Protein AF-A0A842VTZ9-F1 (afdb_monomer_lite)

Radius of gyration: 47.79 Å; chains: 1; bounding box: 123×61×143 Å

Secondary structure (DSSP, 8-state):
-HHHHHHHHHHHHHHHHHHHHHHHHHHTTS-HHHHHHHHHHHHHHHHHHHHHHHHHHHHHHHHHHHHHHHHHHHHHTT-HHHHHHHHHHHHHHHHHTT-HHHHHHHHHHHHHHHHHHHHHHHHHHHHHHHHHHHHHHHHHHHHT-HHHHHHHHHHHHHHHHHTT-GGGHHHHHHHHHHHHHHHHHHHHHHHHHHHHHHHHHHHHHHHHS--SSSHHHHHHHHHHHHIIIIIHHHHHHHHHHHHHHHHHHHHHHHHHHHHHHHHHHHHHHTTTS-HHHHHHHHHHHHHHHHHHHS--HHHHHHHHHHHHHHHHHHHHHHHHHHHHHHHHHHHHHHHHHHHHHT------S------GGGTTTSS--

Sequence (365 aa):
MKNEIEKNLKNRDVKSAEENNEKLRELSKESPKETTIKNTDFYCNEVDVRIEKIKEIMDLETELDENLEKAEEFIENKDFDDTIDLLNKSLEKAEEKKMEDYVERIKQEVERAERLKDKKENMEKIQKSIEESLNSAEEELESGDYNRTIEILEECQEQADIYEITDYNEKISDLLEQAQQMKKDNELIEKIEGEIEHEIESMNSDLDENNYTKPEKQLKSTKKKIKKHKITGYSKEIKKIEKRIKEQKELEQELNEIKNKIEHNLEEADNLIDEKEYEAALKLLDKTEDLANDNDLDEYESEINKRRKKINELQEERKKIEDKKKRQKAKKKKTKTYKRRKRPLKKSPYFSYAPLRRLMKREQA

Structure (mmCIF, N/CA/C/O backbone):
data_AF-A0A842VTZ9-F1
#
_entry.id   AF-A0A842VTZ9-F1
#
loop_
_atom_site.group_PDB
_atom_site.id
_atom_site.type_symbol
_atom_site.label_atom_id
_atom_site.label_alt_id
_atom_site.label_comp_id
_atom_site.label_asym_id
_atom_site.label_entity_id
_atom_site.label_seq_id
_atom_site.pdbx_PDB_ins_code
_atom_site.Cartn_x
_atom_site.Cartn_y
_atom_site.Cartn_z
_atom_site.occupancy
_atom_site.B_iso_or_equiv
_atom_site.auth_seq_id
_atom_site.auth_comp_id
_atom_site.auth_asym_id
_atom_site.auth_atom_id
_atom_site.pdbx_PDB_model_num
ATOM 1 N N . MET A 1 1 ? 49.607 2.220 -22.405 1.00 47.56 1 MET A N 1
ATOM 2 C CA . MET A 1 1 ? 48.273 2.081 -23.032 1.00 47.56 1 MET A CA 1
ATOM 3 C C . MET A 1 1 ? 47.894 3.254 -23.945 1.00 47.56 1 MET A C 1
ATOM 5 O O . MET A 1 1 ? 47.969 3.041 -25.145 1.00 47.56 1 MET A O 1
ATOM 9 N N . LYS A 1 2 ? 47.592 4.489 -23.488 1.00 40.00 2 LYS A N 1
ATOM 10 C CA . LYS A 1 2 ? 47.253 5.614 -24.413 1.00 40.00 2 LYS A CA 1
ATOM 11 C C . LYS A 1 2 ? 48.332 5.911 -25.483 1.00 40.00 2 LYS A C 1
ATOM 13 O O . LYS A 1 2 ? 48.008 6.019 -26.659 1.00 40.00 2 LYS A O 1
ATOM 18 N N . ASN A 1 3 ? 49.616 5.898 -25.110 1.00 46.22 3 ASN A N 1
ATOM 19 C CA . ASN A 1 3 ? 50.727 6.165 -26.045 1.00 46.22 3 ASN A CA 1
ATOM 20 C C . ASN A 1 3 ? 51.014 5.027 -27.052 1.00 46.22 3 ASN A C 1
ATOM 22 O O . ASN A 1 3 ? 51.661 5.257 -28.072 1.00 46.22 3 ASN A O 1
ATOM 26 N N . GLU A 1 4 ? 50.563 3.797 -26.782 1.00 43.38 4 GLU A N 1
ATOM 27 C CA . GLU A 1 4 ? 50.698 2.666 -27.719 1.00 43.38 4 GLU A CA 1
ATOM 28 C C . GLU A 1 4 ? 49.567 2.656 -28.745 1.00 43.38 4 GLU A C 1
ATOM 30 O O . GLU A 1 4 ? 49.796 2.338 -29.909 1.00 43.38 4 GLU A O 1
ATOM 35 N N . ILE A 1 5 ? 48.369 3.080 -28.338 1.00 45.78 5 ILE A N 1
ATOM 36 C CA . ILE A 1 5 ? 47.208 3.212 -29.221 1.00 45.78 5 ILE A CA 1
ATOM 37 C C . ILE A 1 5 ? 47.432 4.355 -30.225 1.00 45.78 5 ILE A C 1
ATOM 39 O O . ILE A 1 5 ? 47.239 4.148 -31.421 1.00 45.78 5 ILE A O 1
ATOM 43 N N . GLU A 1 6 ? 47.954 5.510 -29.791 1.00 44.59 6 GLU A N 1
ATOM 44 C CA . GLU A 1 6 ? 48.325 6.611 -30.702 1.00 44.59 6 GLU A CA 1
ATOM 45 C C . GLU A 1 6 ? 49.437 6.233 -31.692 1.00 44.59 6 GLU A C 1
ATOM 47 O O . GLU A 1 6 ? 49.389 6.619 -32.862 1.00 44.59 6 GLU A O 1
ATOM 52 N N . LYS A 1 7 ? 50.435 5.451 -31.255 1.00 50.16 7 LYS A N 1
ATOM 53 C CA . LYS A 1 7 ? 51.476 4.928 -32.155 1.00 50.16 7 LYS A CA 1
ATOM 54 C C . LYS A 1 7 ? 50.907 3.937 -33.168 1.00 50.16 7 LYS A C 1
ATOM 56 O O . LYS A 1 7 ? 51.299 3.976 -34.330 1.00 50.16 7 LYS A O 1
ATOM 61 N N . ASN A 1 8 ? 49.981 3.073 -32.755 1.00 48.91 8 ASN A N 1
ATOM 62 C CA . ASN A 1 8 ? 49.363 2.087 -33.641 1.00 48.91 8 ASN A CA 1
ATOM 63 C C . ASN A 1 8 ? 48.389 2.718 -34.646 1.00 48.91 8 ASN A C 1
ATOM 65 O O . ASN A 1 8 ? 48.323 2.244 -35.778 1.00 48.91 8 ASN A O 1
ATOM 69 N N . LEU A 1 9 ? 47.698 3.802 -34.277 1.00 44.75 9 LEU A N 1
ATOM 70 C CA . LEU A 1 9 ? 46.863 4.591 -35.192 1.00 44.75 9 LEU A CA 1
ATOM 71 C C . LEU A 1 9 ? 47.719 5.318 -36.238 1.00 44.75 9 LEU A C 1
ATOM 73 O O . LEU A 1 9 ? 47.518 5.109 -37.432 1.00 44.75 9 LEU A O 1
ATOM 77 N N . LYS A 1 10 ? 48.772 6.034 -35.812 1.00 48.69 10 LYS A N 1
ATOM 78 C CA . LYS A 1 10 ? 49.714 6.686 -36.744 1.00 48.69 10 LYS A CA 1
ATOM 79 C C . LYS A 1 10 ? 50.400 5.689 -37.684 1.00 48.69 10 LYS A C 1
ATOM 81 O O . LYS A 1 10 ? 50.563 5.977 -38.863 1.00 48.69 10 LYS A O 1
ATOM 86 N N . ASN A 1 11 ? 50.761 4.499 -37.200 1.00 47.88 11 ASN A N 1
ATOM 87 C CA . ASN A 1 11 ? 51.393 3.470 -38.032 1.00 47.88 11 ASN A CA 1
ATOM 88 C C . ASN A 1 11 ? 50.418 2.773 -39.003 1.00 47.88 11 ASN A C 1
ATOM 90 O O . ASN A 1 11 ? 50.866 2.261 -40.029 1.00 47.88 11 ASN A O 1
ATOM 94 N N . ARG A 1 12 ? 49.108 2.733 -38.712 1.00 49.69 12 ARG A N 1
ATOM 95 C CA . ARG A 1 12 ? 48.083 2.200 -39.632 1.00 49.69 12 ARG A CA 1
ATOM 96 C C . ARG A 1 12 ? 47.767 3.178 -40.760 1.00 49.69 12 ARG A C 1
ATOM 98 O O . ARG A 1 12 ? 47.684 2.748 -41.908 1.00 49.69 12 ARG A O 1
ATOM 105 N N . ASP A 1 13 ? 47.669 4.467 -40.447 1.00 52.09 13 ASP A N 1
ATOM 106 C CA . ASP A 1 13 ? 47.420 5.509 -41.448 1.00 52.09 13 ASP A CA 1
ATOM 107 C C . ASP A 1 13 ? 48.601 5.658 -42.414 1.00 52.09 13 ASP A C 1
ATOM 109 O O . ASP A 1 13 ? 48.404 5.806 -43.619 1.00 52.09 13 ASP A O 1
ATOM 113 N N . VAL A 1 14 ? 49.835 5.517 -41.914 1.00 52.72 14 VAL A N 1
ATOM 114 C CA . VAL A 1 14 ? 51.043 5.523 -42.755 1.00 52.72 14 VAL A CA 1
ATOM 115 C C . VAL A 1 14 ? 51.112 4.281 -43.650 1.00 52.72 14 VAL A C 1
ATOM 117 O O . VAL A 1 14 ? 51.360 4.431 -44.840 1.00 52.72 14 VAL A O 1
ATOM 120 N N . LYS A 1 15 ? 50.805 3.076 -43.144 1.00 52.31 15 LYS A N 1
ATOM 121 C CA . LYS A 1 15 ? 50.782 1.853 -43.974 1.00 52.31 15 LYS A CA 1
ATOM 122 C C . LYS A 1 15 ? 49.702 1.881 -45.061 1.00 52.31 15 LYS A C 1
ATOM 124 O O . LYS A 1 15 ? 49.975 1.501 -46.191 1.00 52.31 15 LYS A O 1
ATOM 129 N N . SER A 1 16 ? 48.504 2.376 -44.744 1.00 58.28 16 SER A N 1
ATOM 130 C CA . SER A 1 16 ? 47.417 2.561 -45.720 1.00 58.28 16 SER A CA 1
ATOM 131 C C . SER A 1 16 ? 47.789 3.588 -46.800 1.00 58.28 16 SER A C 1
ATOM 133 O O . SER A 1 16 ? 47.555 3.377 -47.992 1.00 58.28 16 SER A O 1
ATOM 135 N N . ALA A 1 17 ? 48.444 4.686 -46.406 1.00 52.69 17 ALA A N 1
ATOM 136 C CA . ALA A 1 17 ? 48.942 5.693 -47.337 1.00 52.69 17 ALA A CA 1
ATOM 137 C C . ALA A 1 17 ? 50.117 5.187 -48.194 1.00 52.69 17 ALA A C 1
ATOM 139 O O . ALA A 1 17 ? 50.227 5.566 -49.360 1.00 52.69 17 ALA A O 1
ATOM 140 N N . GLU A 1 18 ? 50.989 4.338 -47.650 1.00 56.81 18 GLU A N 1
ATOM 141 C CA . GLU A 1 18 ? 52.092 3.705 -48.381 1.00 56.81 18 GLU A CA 1
ATOM 142 C C . GLU A 1 18 ? 51.577 2.679 -49.401 1.00 56.81 18 GLU A C 1
ATOM 144 O O . GLU A 1 18 ? 51.966 2.760 -50.565 1.00 56.81 18 GLU A O 1
ATOM 149 N N . GLU A 1 19 ? 50.627 1.814 -49.031 1.00 61.97 19 GLU A N 1
ATOM 150 C CA . GLU A 1 19 ? 49.993 0.849 -49.947 1.00 61.97 19 GLU A CA 1
ATOM 151 C C . GLU A 1 19 ? 49.200 1.539 -51.073 1.00 61.97 19 GLU A C 1
ATOM 153 O O . GLU A 1 19 ? 49.253 1.118 -52.233 1.00 61.97 19 GLU A O 1
ATOM 158 N N . ASN A 1 20 ? 48.499 2.638 -50.771 1.00 61.59 20 ASN A N 1
ATOM 159 C CA . ASN A 1 20 ? 47.806 3.434 -51.789 1.00 61.59 20 ASN A CA 1
ATOM 160 C C . ASN A 1 20 ? 48.787 4.157 -52.724 1.00 61.59 20 ASN A C 1
ATOM 162 O O . ASN A 1 20 ? 48.564 4.213 -53.935 1.00 61.59 20 ASN A O 1
ATOM 166 N N . ASN A 1 21 ? 49.904 4.666 -52.199 1.00 61.22 21 ASN A N 1
ATOM 167 C CA . ASN A 1 21 ? 50.956 5.263 -53.023 1.00 61.22 21 ASN A CA 1
ATOM 168 C C . ASN A 1 21 ? 51.679 4.231 -53.895 1.00 61.22 21 ASN A C 1
ATOM 170 O O . ASN A 1 21 ? 52.099 4.558 -55.006 1.00 61.22 21 ASN A O 1
ATOM 174 N N . GLU A 1 22 ? 51.822 2.995 -53.426 1.00 65.56 22 GLU A N 1
ATOM 175 C CA . GLU A 1 22 ? 52.418 1.905 -54.197 1.00 65.56 22 GLU A CA 1
ATOM 176 C C . GLU A 1 22 ? 51.512 1.488 -55.365 1.00 65.56 22 GLU A C 1
ATOM 178 O O . GLU A 1 22 ? 51.976 1.445 -56.505 1.00 65.56 22 GLU A O 1
ATOM 183 N N . LYS A 1 23 ? 50.197 1.363 -55.139 1.00 64.25 23 LYS A N 1
ATOM 184 C CA . LYS A 1 23 ? 49.203 1.146 -56.211 1.00 64.25 23 LYS A CA 1
ATOM 185 C C . LYS A 1 23 ? 49.168 2.291 -57.232 1.00 64.25 23 LYS A C 1
ATOM 187 O O . LYS A 1 23 ? 49.105 2.044 -58.435 1.00 64.25 23 LYS A O 1
ATOM 192 N N . LEU A 1 24 ? 49.291 3.545 -56.787 1.00 58.72 24 LEU A N 1
ATOM 193 C CA . LEU A 1 24 ? 49.392 4.713 -57.679 1.00 58.72 24 LEU A CA 1
ATOM 194 C C . LEU A 1 24 ? 50.687 4.714 -58.516 1.00 58.72 24 LEU A C 1
ATOM 196 O O . LEU A 1 24 ? 50.687 5.169 -59.663 1.00 58.72 24 LEU A O 1
ATOM 200 N N . ARG A 1 25 ? 51.795 4.187 -57.976 1.00 62.94 25 ARG A N 1
ATOM 201 C CA . ARG A 1 25 ? 53.064 4.012 -58.709 1.00 62.94 25 ARG A CA 1
ATOM 202 C C . ARG A 1 25 ? 53.030 2.861 -59.710 1.00 62.94 25 ARG A C 1
ATOM 204 O O . ARG A 1 25 ? 53.768 2.901 -60.691 1.00 62.94 25 ARG A O 1
ATOM 211 N N . GLU A 1 26 ? 52.223 1.835 -59.473 1.00 63.12 26 GLU A N 1
ATOM 212 C CA . GLU A 1 26 ? 52.007 0.764 -60.449 1.00 63.12 26 GLU A CA 1
ATOM 213 C C . GLU A 1 26 ? 51.135 1.236 -61.611 1.00 63.12 26 GLU A C 1
ATOM 215 O O . GLU A 1 26 ? 51.463 0.964 -62.766 1.00 63.12 26 GLU A O 1
ATOM 220 N N . LEU A 1 27 ? 50.105 2.034 -61.320 1.00 54.56 27 LEU A N 1
ATOM 221 C CA . LEU A 1 27 ? 49.254 2.652 -62.333 1.00 54.56 27 LEU A CA 1
ATOM 222 C C . LEU A 1 27 ? 50.049 3.609 -63.235 1.00 54.56 27 LEU A C 1
ATOM 224 O O . LEU A 1 27 ? 49.869 3.583 -64.443 1.00 54.56 27 LEU A O 1
ATOM 228 N N . SER A 1 28 ? 51.012 4.379 -62.719 1.00 53.88 28 SER A N 1
ATOM 229 C CA . SER A 1 28 ? 51.791 5.341 -63.528 1.00 53.88 28 SER A CA 1
ATOM 230 C C . SER A 1 28 ? 52.715 4.736 -64.605 1.00 53.88 28 SER A C 1
ATOM 232 O O . SER A 1 28 ? 53.318 5.488 -65.375 1.00 53.88 28 SER A O 1
ATOM 234 N N . LYS A 1 29 ? 52.826 3.402 -64.694 1.00 60.69 29 LYS A N 1
ATOM 235 C CA . LYS A 1 29 ? 53.588 2.686 -65.738 1.00 60.69 29 LYS A CA 1
ATOM 236 C C . LYS A 1 29 ? 52.780 2.407 -67.014 1.00 60.69 29 LYS A C 1
ATOM 238 O O . LYS A 1 29 ? 53.354 1.933 -6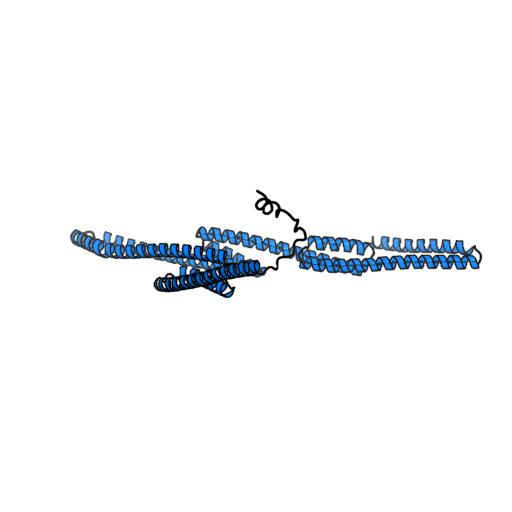7.994 1.00 60.69 29 LYS A O 1
ATOM 243 N N . GLU A 1 30 ? 51.479 2.683 -67.015 1.00 55.69 30 GLU A N 1
ATOM 244 C CA . GLU A 1 30 ? 50.573 2.440 -68.144 1.00 55.69 30 GLU A CA 1
ATOM 245 C C . GLU A 1 30 ? 50.277 3.719 -68.947 1.00 55.69 30 GLU A C 1
ATOM 247 O O . GLU A 1 30 ? 50.652 4.830 -68.563 1.00 55.69 30 GLU A O 1
ATOM 252 N N . SER A 1 31 ? 49.630 3.582 -70.110 1.00 53.94 31 SER A N 1
ATOM 253 C CA . SER A 1 31 ? 49.401 4.715 -71.011 1.00 53.94 31 SER A CA 1
ATOM 254 C C . SER A 1 31 ? 48.548 5.822 -70.350 1.00 53.94 31 SER A C 1
ATOM 256 O O . SER A 1 31 ? 47.669 5.531 -69.533 1.00 53.94 31 SER A O 1
ATOM 258 N N . PRO A 1 32 ? 48.732 7.113 -70.703 1.00 57.16 32 PRO A N 1
ATOM 259 C CA . PRO A 1 32 ? 48.051 8.232 -70.036 1.00 57.16 32 PRO A CA 1
ATOM 260 C C . PRO A 1 32 ? 46.517 8.165 -70.039 1.00 57.16 32 PRO A C 1
ATOM 262 O O . PRO A 1 32 ? 45.888 8.792 -69.194 1.00 57.16 32 PRO A O 1
ATOM 265 N N . LYS A 1 33 ? 45.915 7.431 -70.989 1.00 57.06 33 LYS A N 1
ATOM 266 C CA . LYS A 1 33 ? 44.460 7.223 -71.089 1.00 57.06 33 LYS A CA 1
ATOM 267 C C . LYS A 1 33 ? 43.966 6.060 -70.222 1.00 57.06 33 LYS A C 1
ATOM 269 O O . LYS A 1 33 ? 42.899 6.166 -69.632 1.00 57.06 33 LYS A O 1
ATOM 274 N N . GLU A 1 34 ? 44.727 4.971 -70.124 1.00 54.31 34 GLU A N 1
ATOM 275 C CA . GLU A 1 34 ? 44.379 3.824 -69.267 1.00 54.31 34 GLU A CA 1
ATOM 276 C C . GLU A 1 34 ? 44.526 4.174 -67.782 1.00 54.31 34 GLU A C 1
ATOM 278 O O . GLU A 1 34 ? 43.699 3.781 -66.962 1.00 54.31 34 GLU A O 1
ATOM 283 N N . THR A 1 35 ? 45.514 5.004 -67.448 1.00 53.84 35 THR A N 1
ATOM 284 C CA . THR A 1 35 ? 45.732 5.515 -66.087 1.00 53.84 35 THR A CA 1
ATOM 285 C C . THR A 1 35 ? 44.652 6.477 -65.613 1.00 53.84 35 THR A C 1
ATOM 287 O O . THR A 1 35 ? 44.291 6.446 -64.440 1.00 53.84 35 THR A O 1
ATOM 290 N N . THR A 1 36 ? 44.083 7.304 -66.500 1.00 55.72 36 THR A N 1
ATOM 291 C CA . THR A 1 36 ? 42.957 8.175 -66.124 1.00 55.72 36 THR A CA 1
ATOM 292 C C . THR A 1 36 ? 41.705 7.361 -65.831 1.00 55.72 36 THR A C 1
ATOM 294 O O . THR A 1 36 ? 41.060 7.626 -64.823 1.00 55.72 36 THR A O 1
ATOM 297 N N . ILE A 1 37 ? 41.406 6.351 -66.658 1.00 58.97 37 ILE A N 1
ATOM 298 C CA . ILE A 1 37 ? 40.234 5.480 -66.483 1.00 58.97 37 ILE A CA 1
ATOM 299 C C . ILE A 1 37 ? 40.354 4.675 -65.180 1.00 58.97 37 ILE A C 1
ATOM 301 O O . ILE A 1 37 ? 39.476 4.771 -64.325 1.00 58.97 37 ILE A O 1
ATOM 305 N N . LYS A 1 38 ? 41.479 3.982 -64.952 1.00 59.03 38 LYS A N 1
ATOM 306 C CA . LYS A 1 38 ? 41.696 3.203 -63.717 1.00 59.03 38 LYS A CA 1
ATOM 307 C C . LYS A 1 38 ? 41.696 4.062 -62.448 1.00 59.03 38 LYS A C 1
ATOM 309 O O . LYS A 1 38 ? 41.209 3.607 -61.419 1.00 59.03 38 LYS A O 1
ATOM 314 N N . ASN A 1 39 ? 42.193 5.301 -62.512 1.00 58.00 39 ASN A N 1
ATOM 315 C CA . ASN A 1 39 ? 42.089 6.236 -61.390 1.00 58.00 39 ASN A CA 1
ATOM 316 C C . ASN A 1 39 ? 40.633 6.643 -61.134 1.00 58.00 39 ASN A C 1
ATOM 318 O O . ASN A 1 39 ? 40.211 6.654 -59.983 1.00 58.00 39 ASN A O 1
ATOM 322 N N . THR A 1 40 ? 39.851 6.948 -62.175 1.00 61.00 40 THR A N 1
ATOM 323 C CA . THR A 1 40 ? 38.423 7.258 -62.003 1.00 61.00 40 THR A CA 1
ATOM 324 C C . THR A 1 40 ? 37.632 6.071 -61.451 1.00 61.00 40 THR A C 1
ATOM 326 O O . THR A 1 40 ? 36.891 6.265 -60.495 1.00 61.00 40 THR A O 1
ATOM 329 N N . ASP A 1 41 ? 37.865 4.847 -61.934 1.00 65.31 41 ASP A N 1
ATOM 330 C CA . ASP A 1 41 ? 37.237 3.632 -61.393 1.00 65.31 41 ASP A CA 1
ATOM 331 C C . ASP A 1 41 ? 37.654 3.365 -59.935 1.00 65.31 41 ASP A C 1
ATOM 333 O O . ASP A 1 41 ? 36.827 2.978 -59.110 1.00 65.31 41 ASP A O 1
ATOM 337 N N . PHE A 1 42 ? 38.921 3.609 -59.578 1.00 69.12 42 PHE A N 1
ATOM 338 C CA . PHE A 1 42 ? 39.403 3.497 -58.197 1.00 69.12 42 PHE A CA 1
ATOM 339 C C . PHE A 1 42 ? 38.696 4.488 -57.262 1.00 69.12 42 PHE A C 1
ATOM 341 O O . PHE A 1 42 ? 38.190 4.082 -56.216 1.00 69.12 42 PHE A O 1
ATOM 348 N N . TYR A 1 43 ? 38.597 5.764 -57.652 1.00 66.50 43 TYR A N 1
ATOM 349 C CA . TYR A 1 43 ? 37.908 6.778 -56.851 1.00 66.50 43 TYR A CA 1
ATOM 350 C C . TYR A 1 43 ? 36.392 6.553 -56.792 1.00 66.50 43 TYR A C 1
ATOM 352 O O . TYR A 1 43 ? 35.805 6.765 -55.735 1.00 66.50 43 TYR A O 1
ATOM 360 N N . CYS A 1 44 ? 35.752 6.096 -57.874 1.00 68.31 44 CYS A N 1
ATOM 361 C CA . CYS A 1 44 ? 34.332 5.736 -57.865 1.00 68.31 44 CYS A CA 1
ATOM 362 C C . CYS A 1 44 ? 34.054 4.589 -56.883 1.00 68.31 44 CYS A C 1
ATOM 364 O O . CYS A 1 44 ? 33.188 4.733 -56.027 1.00 68.31 44 CYS A O 1
ATOM 366 N N . ASN A 1 45 ? 34.860 3.522 -56.913 1.00 73.25 45 ASN A N 1
ATOM 367 C CA . ASN A 1 45 ? 34.736 2.415 -55.960 1.00 73.25 45 ASN A CA 1
ATOM 368 C C . ASN A 1 45 ? 34.987 2.862 -54.508 1.00 73.25 45 ASN A C 1
ATOM 370 O O . ASN A 1 45 ? 34.316 2.401 -53.588 1.00 73.25 45 ASN A O 1
ATOM 374 N N . GLU A 1 46 ? 35.939 3.769 -54.274 1.00 74.25 46 GLU A N 1
ATOM 375 C CA . GLU A 1 46 ? 36.198 4.303 -52.933 1.00 74.25 46 GLU A CA 1
ATOM 376 C C . GLU A 1 46 ? 35.039 5.179 -52.425 1.00 74.25 46 GLU A C 1
ATOM 378 O O . GLU A 1 46 ? 34.699 5.136 -51.240 1.00 74.25 46 GLU A O 1
ATOM 383 N N . VAL A 1 47 ? 34.406 5.951 -53.313 1.00 73.31 47 VAL A N 1
ATOM 384 C CA . VAL A 1 47 ? 33.204 6.736 -53.002 1.00 73.31 47 VAL A CA 1
ATOM 385 C C . VAL A 1 47 ? 32.019 5.820 -52.702 1.00 73.31 47 VAL A C 1
ATOM 387 O O . VAL A 1 47 ? 31.349 6.048 -51.698 1.00 73.31 47 VAL A O 1
ATOM 390 N N . ASP A 1 48 ? 31.804 4.759 -53.480 1.00 75.62 48 ASP A N 1
ATOM 391 C CA . ASP A 1 48 ? 30.717 3.798 -53.249 1.00 75.62 48 ASP A CA 1
ATOM 392 C C . ASP A 1 48 ? 30.865 3.088 -51.893 1.00 75.62 48 ASP A C 1
ATOM 394 O O . ASP A 1 48 ? 29.918 3.052 -51.107 1.00 75.62 48 ASP A O 1
ATOM 398 N N . VAL A 1 49 ? 32.080 2.649 -51.539 1.00 76.62 49 VAL A N 1
ATOM 399 C CA . VAL A 1 49 ? 32.376 2.063 -50.216 1.00 76.62 49 VAL A CA 1
ATOM 400 C C . VAL A 1 49 ? 32.140 3.066 -49.080 1.00 76.62 49 VAL A C 1
ATOM 402 O O . VAL A 1 49 ? 31.706 2.692 -47.988 1.00 76.62 49 VAL A O 1
ATOM 405 N N . ARG A 1 50 ? 32.426 4.357 -49.293 1.00 75.69 50 ARG A N 1
ATOM 406 C CA . ARG A 1 50 ? 32.127 5.406 -48.302 1.00 75.69 50 ARG A CA 1
ATOM 407 C C . ARG A 1 50 ? 30.623 5.659 -48.185 1.00 75.69 50 ARG A C 1
ATOM 409 O O . ARG A 1 50 ? 30.149 5.844 -47.069 1.00 75.69 50 ARG A O 1
ATOM 416 N N . ILE A 1 51 ? 29.881 5.638 -49.292 1.00 76.94 51 ILE A N 1
ATOM 417 C CA . ILE A 1 51 ? 28.417 5.783 -49.301 1.00 76.94 51 ILE A CA 1
ATOM 418 C C . ILE A 1 51 ? 27.755 4.619 -48.558 1.00 76.94 51 ILE A C 1
ATOM 420 O O . ILE A 1 51 ? 26.850 4.858 -47.762 1.00 76.94 51 ILE A O 1
ATOM 424 N N . GLU A 1 52 ? 28.206 3.381 -48.766 1.00 81.00 52 GLU A N 1
ATOM 425 C CA . GLU A 1 52 ? 27.697 2.216 -48.027 1.00 81.00 52 GLU A CA 1
ATOM 426 C C . GLU A 1 52 ? 27.951 2.340 -46.522 1.00 81.00 52 GLU A C 1
ATOM 428 O O . GLU A 1 52 ? 27.026 2.162 -45.734 1.00 81.00 52 GLU A O 1
ATOM 433 N N . LYS A 1 53 ? 29.154 2.762 -46.114 1.00 80.31 53 LYS A N 1
ATOM 434 C CA . LYS A 1 53 ? 29.459 3.017 -44.695 1.00 80.31 53 LYS A CA 1
ATOM 435 C C . LYS A 1 53 ? 28.588 4.111 -44.079 1.00 80.31 53 LYS A C 1
ATOM 437 O O . LYS A 1 53 ? 28.222 3.997 -42.916 1.00 80.31 53 LYS A O 1
ATOM 442 N N . ILE A 1 54 ? 28.267 5.166 -44.831 1.00 78.25 54 ILE A N 1
ATOM 443 C CA . ILE A 1 54 ? 27.367 6.229 -44.359 1.00 78.25 54 ILE A CA 1
ATOM 444 C C . ILE A 1 54 ? 25.947 5.685 -44.178 1.00 78.25 54 ILE A C 1
ATOM 446 O O . ILE A 1 54 ? 25.322 5.982 -43.168 1.00 78.25 54 ILE A O 1
ATOM 450 N N . LYS A 1 55 ? 25.453 4.857 -45.108 1.00 82.12 55 LYS A N 1
ATOM 451 C CA . LYS A 1 55 ? 24.136 4.214 -44.969 1.00 82.12 55 LYS A CA 1
ATOM 452 C C . LYS A 1 55 ? 24.072 3.305 -43.746 1.00 82.12 55 LYS A C 1
ATOM 454 O O . LYS A 1 55 ? 23.130 3.421 -42.980 1.00 82.12 55 LYS A O 1
ATOM 459 N N . GLU A 1 56 ? 25.098 2.483 -43.519 1.00 84.00 56 GLU A N 1
ATOM 460 C CA . GLU A 1 56 ? 25.174 1.650 -42.311 1.00 84.00 56 GLU A CA 1
ATOM 461 C C . GLU A 1 56 ? 25.123 2.485 -41.024 1.00 84.00 56 GLU A C 1
ATOM 463 O O . GLU A 1 56 ? 24.478 2.082 -40.065 1.00 84.00 56 GLU A O 1
ATOM 468 N N . ILE A 1 57 ? 25.807 3.634 -40.989 1.00 80.94 57 ILE A N 1
ATOM 469 C CA . ILE A 1 57 ? 25.779 4.554 -39.842 1.00 80.94 57 ILE A CA 1
ATOM 470 C C . ILE A 1 57 ? 24.371 5.129 -39.654 1.00 80.94 57 ILE A C 1
ATOM 472 O O . ILE A 1 57 ? 23.868 5.095 -38.540 1.00 80.94 57 ILE A O 1
ATOM 476 N N . MET A 1 58 ? 23.712 5.585 -40.722 1.00 81.75 58 MET A N 1
ATOM 477 C CA . MET A 1 58 ? 22.348 6.128 -40.646 1.00 81.75 58 MET A CA 1
ATOM 478 C C . MET A 1 58 ? 21.311 5.085 -40.199 1.00 81.75 58 MET A C 1
ATOM 480 O O . MET A 1 58 ? 20.419 5.390 -39.407 1.00 81.75 58 MET A O 1
ATOM 484 N N . ASP A 1 59 ? 21.423 3.850 -40.693 1.00 87.38 59 ASP A N 1
ATOM 485 C CA . ASP A 1 59 ? 20.539 2.752 -40.293 1.00 87.38 59 ASP A CA 1
ATOM 486 C C . ASP A 1 59 ? 20.732 2.419 -38.802 1.00 87.38 59 ASP A C 1
ATOM 488 O O . ASP A 1 59 ? 19.761 2.180 -38.086 1.00 87.38 59 ASP A O 1
ATOM 492 N N . LEU A 1 60 ? 21.977 2.465 -38.314 1.00 85.44 60 LEU A N 1
ATOM 493 C CA . LEU A 1 60 ? 22.294 2.279 -36.898 1.00 85.44 60 LEU A CA 1
ATOM 494 C C . LEU A 1 60 ? 21.798 3.431 -36.018 1.00 85.44 60 LEU A C 1
ATOM 496 O O . LEU A 1 60 ? 21.279 3.159 -34.945 1.00 85.44 60 LEU A O 1
ATOM 500 N N . GLU A 1 61 ? 21.926 4.690 -36.448 1.00 85.00 61 GLU A N 1
ATOM 501 C CA . GLU A 1 61 ? 21.361 5.843 -35.722 1.00 85.00 61 GLU A CA 1
ATOM 502 C C . GLU A 1 61 ? 19.850 5.670 -35.533 1.00 85.00 61 GLU A C 1
ATOM 504 O O . GLU A 1 61 ? 19.342 5.819 -34.424 1.00 85.00 61 GLU A O 1
ATOM 509 N N . THR A 1 62 ? 19.158 5.242 -36.593 1.00 88.94 62 THR A N 1
ATOM 510 C CA . THR A 1 62 ? 17.716 4.960 -36.548 1.00 88.94 62 THR A CA 1
ATOM 511 C C . THR A 1 62 ? 17.398 3.829 -35.563 1.00 88.94 62 THR A C 1
ATOM 513 O O . THR A 1 62 ? 16.483 3.957 -34.756 1.00 88.94 62 THR A O 1
ATOM 516 N N . GLU A 1 63 ? 18.171 2.736 -35.580 1.00 89.94 63 GLU A N 1
ATOM 517 C CA . GLU A 1 63 ? 17.996 1.625 -34.633 1.00 89.94 63 GLU A CA 1
ATOM 518 C C . GLU A 1 63 ? 18.223 2.065 -33.174 1.00 89.94 63 GLU A C 1
ATOM 520 O O . GLU A 1 63 ? 17.481 1.661 -32.277 1.00 89.94 63 GLU A O 1
ATOM 525 N N . LEU A 1 64 ? 19.249 2.882 -32.918 1.00 87.75 64 LEU A N 1
ATOM 526 C CA . LEU A 1 64 ? 19.570 3.366 -31.574 1.00 87.75 64 LEU A CA 1
ATOM 527 C C . LEU A 1 64 ? 18.497 4.321 -31.043 1.00 87.75 64 LEU A C 1
ATOM 529 O O . LEU A 1 64 ? 18.134 4.209 -29.872 1.00 87.75 64 LEU A O 1
ATOM 533 N N . ASP A 1 65 ? 17.962 5.204 -31.887 1.00 88.56 65 ASP A N 1
ATOM 534 C CA . ASP A 1 65 ? 16.843 6.079 -31.526 1.00 88.56 65 ASP A CA 1
ATOM 535 C C . ASP A 1 65 ? 15.590 5.260 -31.174 1.00 88.56 65 ASP A C 1
ATOM 537 O O . ASP A 1 65 ? 14.989 5.478 -30.121 1.00 88.56 65 ASP A O 1
ATOM 541 N N . GLU A 1 66 ? 15.239 4.254 -31.986 1.00 90.38 66 GLU A N 1
ATOM 542 C CA . GLU A 1 66 ? 14.113 3.354 -31.696 1.00 90.38 66 GLU A CA 1
ATOM 543 C C . GLU A 1 66 ? 14.306 2.564 -30.391 1.00 90.38 66 GLU A C 1
ATOM 545 O O . GLU A 1 66 ? 13.342 2.291 -29.673 1.00 90.38 66 GLU A O 1
ATOM 550 N N . ASN A 1 67 ? 15.536 2.147 -30.082 1.00 87.12 67 ASN A N 1
ATOM 551 C CA . ASN A 1 67 ? 15.826 1.414 -28.850 1.00 87.12 67 ASN A CA 1
ATOM 552 C C . ASN A 1 67 ? 15.778 2.317 -27.615 1.00 87.12 67 ASN A C 1
ATOM 554 O O . ASN A 1 67 ? 15.350 1.852 -26.561 1.00 87.12 67 ASN A O 1
ATOM 558 N N . LEU A 1 68 ? 16.187 3.583 -27.732 1.00 86.00 68 LEU A N 1
ATOM 559 C CA . LEU A 1 68 ? 16.033 4.570 -26.663 1.00 86.00 68 LEU A CA 1
ATOM 560 C C . LEU A 1 68 ? 14.551 4.858 -26.392 1.00 86.00 68 LEU A C 1
ATOM 562 O O . LEU A 1 68 ? 14.142 4.838 -25.236 1.00 86.00 68 LEU A O 1
ATOM 566 N N . GLU A 1 69 ? 13.733 5.022 -27.434 1.00 89.50 69 GLU A N 1
ATOM 567 C CA . GLU A 1 69 ? 12.281 5.213 -27.288 1.00 89.50 69 GLU A CA 1
ATOM 568 C C . GLU A 1 69 ? 11.613 3.999 -26.614 1.00 89.50 69 GLU A C 1
ATOM 570 O O . GLU A 1 69 ? 10.837 4.146 -25.670 1.00 89.50 69 GLU A O 1
ATOM 575 N N . LYS A 1 70 ? 11.977 2.774 -27.017 1.00 87.44 70 LYS A N 1
ATOM 576 C CA . LYS A 1 70 ? 11.499 1.547 -26.350 1.00 87.44 70 LYS A CA 1
ATOM 577 C C . LYS A 1 70 ? 11.976 1.431 -24.905 1.00 87.44 70 LYS A C 1
ATOM 579 O O . LYS A 1 70 ? 11.243 0.920 -24.064 1.00 87.44 70 LYS A O 1
ATOM 584 N N . ALA A 1 71 ? 13.198 1.869 -24.608 1.00 81.12 71 ALA A N 1
ATOM 585 C CA . ALA A 1 71 ? 13.711 1.871 -23.244 1.00 81.12 71 ALA A CA 1
ATOM 586 C C . ALA A 1 71 ? 12.910 2.832 -22.354 1.00 81.12 71 ALA A C 1
ATOM 588 O O . ALA A 1 71 ? 12.602 2.483 -21.217 1.00 81.12 71 ALA A O 1
ATOM 589 N N . GLU A 1 72 ? 12.508 3.997 -22.869 1.00 82.69 72 GLU A N 1
ATOM 590 C CA . GLU A 1 72 ? 11.598 4.901 -22.158 1.00 82.69 72 GLU A CA 1
ATOM 591 C C . GLU A 1 72 ? 10.242 4.232 -21.878 1.00 82.69 72 GLU A C 1
ATOM 593 O O . GLU A 1 72 ? 9.773 4.263 -20.738 1.00 82.69 72 GLU A O 1
ATOM 598 N N . GLU A 1 73 ? 9.660 3.539 -22.862 1.00 85.81 73 GLU A N 1
ATOM 599 C CA . GLU A 1 73 ? 8.404 2.789 -22.691 1.00 85.81 73 GLU A CA 1
ATOM 600 C C . GLU A 1 73 ? 8.530 1.665 -21.640 1.00 85.81 73 GLU A C 1
ATOM 602 O O . GLU A 1 73 ? 7.645 1.470 -20.803 1.00 85.81 73 GLU A O 1
ATOM 607 N N . PHE A 1 74 ? 9.644 0.929 -21.623 1.00 84.06 74 PHE A N 1
ATOM 608 C CA . PHE A 1 74 ? 9.887 -0.114 -20.619 1.00 84.06 74 PHE A CA 1
ATOM 609 C C . PHE A 1 74 ? 10.123 0.449 -19.214 1.00 84.06 74 PHE A C 1
ATOM 611 O O . PHE A 1 74 ? 9.666 -0.145 -18.232 1.00 84.06 74 PHE A O 1
ATOM 618 N N . ILE A 1 75 ? 10.763 1.617 -19.096 1.00 79.81 75 ILE A N 1
ATOM 619 C CA . ILE A 1 75 ? 10.907 2.331 -17.820 1.00 79.81 75 ILE A CA 1
ATOM 620 C C . ILE A 1 75 ? 9.532 2.721 -17.268 1.00 79.81 75 ILE A C 1
ATOM 622 O O . ILE A 1 75 ? 9.293 2.554 -16.068 1.00 79.81 75 ILE A O 1
ATOM 626 N N . GLU A 1 76 ? 8.613 3.191 -18.115 1.00 79.69 76 GLU A N 1
ATOM 627 C CA . GLU A 1 76 ? 7.232 3.491 -17.710 1.00 79.69 76 GLU A CA 1
ATOM 628 C C . GLU A 1 76 ? 6.488 2.237 -17.230 1.00 79.69 76 GLU A C 1
ATOM 630 O O . GLU A 1 76 ? 5.788 2.278 -16.213 1.00 79.69 76 GLU A O 1
ATOM 635 N N . ASN A 1 77 ? 6.715 1.101 -17.893 1.00 84.44 77 ASN A N 1
ATOM 636 C CA . ASN A 1 77 ? 6.150 -0.196 -17.509 1.00 84.44 77 ASN A CA 1
ATOM 637 C C . ASN A 1 77 ? 6.874 -0.871 -16.325 1.00 84.44 77 ASN A C 1
ATOM 639 O O . ASN A 1 77 ? 6.409 -1.895 -15.827 1.00 84.44 77 ASN A O 1
ATOM 643 N N . LYS A 1 78 ? 7.952 -0.267 -15.801 1.00 81.62 78 LYS A N 1
ATOM 644 C CA . LYS A 1 78 ? 8.783 -0.772 -14.688 1.00 81.62 78 LYS A CA 1
ATOM 645 C C . LYS A 1 78 ? 9.494 -2.105 -14.977 1.00 81.62 78 LYS A C 1
ATOM 647 O O . LYS A 1 78 ? 9.847 -2.818 -14.026 1.00 81.62 78 LYS A O 1
ATOM 652 N N . ASP A 1 79 ? 9.750 -2.403 -16.249 1.00 87.19 79 ASP A N 1
ATOM 653 C CA . ASP A 1 79 ? 10.482 -3.585 -16.726 1.00 87.19 79 ASP A CA 1
ATOM 654 C C . ASP A 1 79 ? 11.985 -3.268 -16.842 1.00 87.19 79 ASP A C 1
ATOM 656 O O . ASP A 1 79 ? 12.579 -3.200 -17.922 1.00 87.19 79 ASP A O 1
ATOM 660 N N . PHE A 1 80 ? 12.618 -3.007 -15.694 1.00 87.00 80 PHE A N 1
ATOM 661 C CA . PHE A 1 80 ? 13.983 -2.469 -15.647 1.00 87.00 80 PHE A CA 1
ATOM 662 C C . PHE A 1 80 ? 15.059 -3.437 -16.154 1.00 87.00 80 PHE A C 1
ATOM 664 O O . PHE A 1 80 ? 16.026 -2.983 -16.758 1.00 87.00 80 PHE A O 1
ATOM 671 N N . ASP A 1 81 ? 14.900 -4.747 -15.951 1.00 87.00 81 ASP A N 1
ATOM 672 C CA . ASP A 1 81 ? 15.877 -5.741 -16.421 1.00 87.00 81 ASP A CA 1
ATOM 673 C C . ASP A 1 81 ? 15.938 -5.790 -17.953 1.00 87.00 81 ASP A C 1
ATOM 675 O O . ASP A 1 81 ? 17.016 -5.671 -18.536 1.00 87.00 81 ASP A O 1
ATOM 679 N N . ASP A 1 82 ? 14.777 -5.854 -18.608 1.00 87.62 82 ASP A N 1
ATOM 680 C CA . ASP A 1 82 ? 14.682 -5.845 -20.070 1.00 87.62 82 ASP A CA 1
ATOM 681 C C . ASP A 1 82 ? 15.154 -4.505 -20.661 1.00 87.62 82 ASP A C 1
ATOM 683 O O . ASP A 1 82 ? 15.800 -4.476 -21.714 1.00 87.62 82 ASP A O 1
ATOM 687 N N . THR A 1 83 ? 14.900 -3.394 -19.956 1.00 86.94 83 THR A N 1
ATOM 688 C CA . THR A 1 83 ? 15.413 -2.059 -20.310 1.00 86.94 83 THR A CA 1
ATOM 689 C C . THR A 1 83 ? 16.943 -2.032 -20.298 1.00 86.94 83 THR A C 1
ATOM 691 O O . THR A 1 83 ? 17.568 -1.624 -21.279 1.00 86.94 83 THR A O 1
ATOM 694 N N . ILE A 1 84 ? 17.562 -2.470 -19.197 1.00 89.69 84 ILE A N 1
ATOM 695 C CA . ILE A 1 84 ? 19.020 -2.464 -19.023 1.00 89.69 84 ILE A CA 1
ATOM 696 C C . ILE A 1 84 ? 19.676 -3.383 -20.061 1.00 89.69 84 ILE A C 1
ATOM 698 O O . ILE A 1 84 ? 20.671 -3.001 -20.680 1.00 89.69 84 ILE A O 1
ATOM 702 N N . ASP A 1 85 ? 19.097 -4.555 -20.323 1.00 91.31 85 ASP A N 1
ATOM 703 C CA . ASP A 1 85 ? 19.584 -5.483 -21.345 1.00 91.31 85 ASP A CA 1
ATOM 704 C C . ASP A 1 85 ? 19.512 -4.894 -22.763 1.00 91.31 85 ASP A C 1
ATOM 706 O O . ASP A 1 85 ? 20.444 -5.070 -23.559 1.00 91.31 85 ASP A O 1
ATOM 710 N N . LEU A 1 86 ? 18.424 -4.194 -23.104 1.00 91.06 86 LEU A N 1
ATOM 711 C CA . LEU A 1 86 ? 18.264 -3.518 -24.396 1.00 91.06 86 LEU A CA 1
ATOM 712 C C . LEU A 1 86 ? 19.289 -2.389 -24.571 1.00 91.06 86 LEU A C 1
ATOM 714 O O . LEU A 1 86 ? 19.929 -2.281 -25.627 1.00 91.06 86 LEU A O 1
ATOM 718 N N . LEU A 1 87 ? 19.469 -1.568 -23.537 1.00 90.25 87 LEU A N 1
ATOM 719 C CA . LEU A 1 87 ? 20.412 -0.456 -23.552 1.00 90.25 87 LEU A CA 1
ATOM 720 C C . LEU A 1 87 ? 21.862 -0.948 -23.604 1.00 90.25 87 LEU A C 1
ATOM 722 O O . LEU A 1 87 ? 22.638 -0.427 -24.397 1.00 90.25 87 LEU A O 1
ATOM 726 N N . ASN A 1 88 ? 22.227 -2.001 -22.869 1.00 91.81 88 ASN A N 1
ATOM 727 C CA . ASN A 1 88 ? 23.575 -2.580 -22.922 1.00 91.81 88 ASN A CA 1
ATOM 728 C C . ASN A 1 88 ? 23.913 -3.162 -24.304 1.00 91.81 88 ASN A C 1
ATOM 730 O O . ASN A 1 88 ? 25.015 -2.947 -24.810 1.00 91.81 88 ASN A O 1
ATOM 734 N N . LYS A 1 89 ? 22.959 -3.834 -24.964 1.00 92.88 89 LYS A N 1
ATOM 735 C CA . LYS A 1 89 ? 23.133 -4.294 -26.357 1.00 92.88 89 LYS A CA 1
ATOM 736 C C . LYS A 1 89 ? 23.312 -3.124 -27.326 1.00 92.88 89 LYS A C 1
ATOM 738 O O . LYS A 1 89 ? 24.108 -3.202 -28.259 1.00 92.88 89 LYS A O 1
ATOM 743 N N . SER A 1 90 ? 22.572 -2.039 -27.111 1.00 89.00 90 SER A N 1
ATOM 744 C CA . SER A 1 90 ? 22.674 -0.817 -27.918 1.00 89.00 90 SER A CA 1
ATOM 745 C C . SER A 1 90 ? 24.003 -0.092 -27.677 1.00 89.00 90 SER A C 1
ATOM 747 O O . SER A 1 90 ? 24.615 0.413 -28.618 1.00 89.00 90 SER A O 1
ATOM 749 N N . LEU A 1 91 ? 24.496 -0.111 -26.436 1.00 90.50 91 LEU A N 1
ATOM 750 C CA . LEU A 1 91 ? 25.783 0.451 -26.046 1.00 90.50 91 LEU A CA 1
ATOM 751 C C . LEU A 1 91 ? 26.940 -0.261 -26.750 1.00 90.50 91 LEU A C 1
ATOM 753 O O . LEU A 1 91 ? 27.801 0.404 -27.317 1.00 90.50 91 LEU A O 1
ATOM 757 N N . GLU A 1 92 ? 26.931 -1.597 -26.765 1.00 91.06 92 GLU A N 1
ATOM 758 C CA . GLU A 1 92 ? 27.950 -2.407 -27.446 1.00 91.06 92 GLU A CA 1
ATOM 759 C C . GLU A 1 92 ? 28.031 -2.049 -28.940 1.00 91.06 92 GLU A C 1
ATOM 761 O O . GLU A 1 92 ? 29.111 -1.745 -29.453 1.00 91.06 92 GLU A O 1
ATOM 766 N N . LYS A 1 93 ? 26.879 -1.960 -29.622 1.00 88.94 93 LYS A N 1
ATOM 767 C CA . LYS A 1 93 ? 26.803 -1.547 -31.035 1.00 88.94 93 LYS A CA 1
ATOM 768 C C . LYS A 1 93 ? 27.343 -0.131 -31.272 1.00 88.94 93 LYS A C 1
ATOM 770 O O . LYS A 1 93 ? 28.078 0.099 -32.237 1.00 88.94 93 LYS A O 1
ATOM 775 N N . ALA A 1 94 ? 26.991 0.818 -30.405 1.00 86.19 94 ALA A N 1
ATOM 776 C CA . ALA A 1 94 ? 27.447 2.203 -30.510 1.00 86.19 94 ALA A CA 1
ATOM 777 C C . ALA A 1 94 ? 28.965 2.331 -30.270 1.00 86.19 94 ALA A C 1
ATOM 779 O O . ALA A 1 94 ? 29.646 3.081 -30.980 1.00 86.19 94 ALA A O 1
ATOM 780 N N . GLU A 1 95 ? 29.522 1.565 -29.324 1.00 87.94 95 GLU A N 1
ATOM 781 C CA . GLU A 1 95 ? 30.962 1.518 -29.042 1.00 87.94 95 GLU A CA 1
ATOM 782 C C . GLU A 1 95 ? 31.754 0.899 -30.207 1.00 87.94 95 GLU A C 1
ATOM 784 O O . GLU A 1 95 ? 32.777 1.460 -30.619 1.00 87.94 95 GLU A O 1
ATOM 789 N N . GLU A 1 96 ? 31.264 -0.191 -30.809 1.00 88.62 96 GLU A N 1
ATOM 790 C CA . GLU A 1 96 ? 31.881 -0.817 -31.990 1.00 88.62 96 GLU A CA 1
ATOM 791 C C . GLU A 1 96 ? 31.994 0.150 -33.176 1.00 88.62 96 GLU A C 1
ATOM 793 O O . GLU A 1 96 ? 33.003 0.172 -33.894 1.00 88.62 96 GLU A O 1
ATOM 798 N N . LYS A 1 97 ? 30.963 0.978 -33.372 1.00 85.06 97 LYS A N 1
ATOM 799 C CA . LYS A 1 97 ? 30.866 1.937 -34.481 1.00 85.06 97 LYS A CA 1
ATOM 800 C C . LYS A 1 97 ? 31.396 3.330 -34.124 1.00 85.06 97 LYS A C 1
ATOM 802 O O . LYS A 1 97 ? 31.422 4.198 -34.995 1.00 85.06 97 LYS A O 1
ATOM 807 N N . LYS A 1 98 ? 31.924 3.510 -32.904 1.00 85.75 98 LYS A N 1
ATOM 808 C CA . LYS A 1 98 ? 32.523 4.756 -32.384 1.00 85.75 98 LYS A CA 1
ATOM 809 C C . LYS A 1 98 ? 31.575 5.962 -32.433 1.00 85.75 98 LYS A C 1
ATOM 811 O O . LYS A 1 98 ? 32.001 7.075 -32.739 1.00 85.75 98 LYS A O 1
ATOM 816 N N . MET A 1 99 ? 30.299 5.741 -32.135 1.00 86.06 99 MET A N 1
ATOM 817 C CA . MET A 1 99 ? 29.280 6.791 -32.046 1.00 86.06 99 MET A CA 1
ATOM 818 C C . MET A 1 99 ? 29.295 7.427 -30.649 1.00 86.06 99 MET A C 1
ATOM 820 O O . MET A 1 99 ? 28.432 7.140 -29.824 1.00 86.06 99 MET A O 1
ATOM 824 N N . GLU A 1 100 ? 30.306 8.254 -30.362 1.00 85.69 100 GLU A N 1
ATOM 825 C CA . GLU A 1 100 ? 30.584 8.793 -29.014 1.00 85.69 100 GLU A CA 1
ATOM 826 C C . GLU A 1 100 ? 29.359 9.456 -28.349 1.00 85.69 100 GLU A C 1
ATOM 828 O O . GLU A 1 100 ? 29.083 9.177 -27.182 1.00 85.69 100 GLU A O 1
ATOM 833 N N . ASP A 1 101 ? 28.570 10.229 -29.104 1.00 82.44 101 ASP A N 1
ATOM 834 C CA . ASP A 1 101 ? 27.364 10.905 -28.598 1.00 82.44 101 ASP A CA 1
ATOM 835 C C . ASP A 1 101 ? 26.274 9.917 -28.133 1.00 82.44 101 ASP A C 1
ATOM 837 O O . ASP A 1 101 ? 25.633 10.117 -27.098 1.00 82.44 101 ASP A O 1
ATOM 841 N N . TYR A 1 102 ? 26.076 8.817 -28.869 1.00 85.06 102 TYR A N 1
ATOM 842 C CA . TYR A 1 102 ? 25.126 7.765 -28.493 1.00 85.06 102 TYR A CA 1
ATOM 843 C C . TYR A 1 102 ? 25.635 6.935 -27.319 1.00 85.06 102 TYR A C 1
ATOM 845 O O . TYR A 1 102 ? 24.858 6.586 -26.435 1.00 85.06 102 TYR A O 1
ATOM 853 N N . VAL A 1 103 ? 26.940 6.656 -27.268 1.00 86.75 103 VAL A N 1
ATOM 854 C CA . VAL A 1 103 ? 27.561 5.934 -26.149 1.00 86.75 103 VAL A CA 1
ATOM 855 C C . VAL A 1 103 ? 27.329 6.673 -24.830 1.00 86.75 103 VAL A C 1
ATOM 857 O O . VAL A 1 103 ? 26.999 6.042 -23.826 1.00 86.75 103 VAL A O 1
ATOM 860 N N . GLU A 1 104 ? 27.488 7.998 -24.814 1.00 90.19 104 GLU A N 1
ATOM 861 C CA . GLU A 1 104 ? 27.255 8.799 -23.609 1.00 90.19 104 GLU A CA 1
ATOM 862 C C . GLU A 1 104 ? 25.772 8.825 -23.213 1.00 90.19 104 GLU A C 1
ATOM 864 O O . GLU A 1 104 ? 25.451 8.582 -22.048 1.00 90.19 104 GLU A O 1
ATOM 869 N N . ARG A 1 105 ? 24.864 9.033 -24.175 1.00 89.19 105 ARG A N 1
ATOM 870 C CA . ARG A 1 105 ? 23.410 9.005 -23.932 1.00 89.19 105 ARG A CA 1
ATOM 871 C C . ARG A 1 105 ? 22.929 7.668 -23.377 1.00 89.19 105 ARG A C 1
ATOM 873 O O . ARG A 1 105 ? 22.238 7.639 -22.365 1.00 89.19 105 ARG A O 1
ATOM 880 N N . ILE A 1 106 ? 23.328 6.562 -24.003 1.00 88.06 106 ILE A N 1
ATOM 881 C CA . ILE A 1 106 ? 22.915 5.220 -23.581 1.00 88.06 106 ILE A CA 1
ATOM 882 C C . ILE A 1 106 ? 23.445 4.920 -22.173 1.00 88.06 106 ILE A C 1
ATOM 884 O O . ILE A 1 106 ? 22.703 4.390 -21.353 1.00 88.06 106 ILE A O 1
ATOM 888 N N . LYS A 1 107 ? 24.683 5.319 -21.838 1.00 91.19 107 LYS A N 1
ATOM 889 C CA . LYS A 1 107 ? 25.228 5.171 -20.473 1.00 91.19 107 LYS A CA 1
ATOM 890 C C . LYS A 1 107 ? 24.404 5.913 -19.423 1.00 91.19 107 LYS A C 1
ATOM 892 O O . LYS A 1 107 ? 24.164 5.363 -18.351 1.00 91.19 107 LYS A O 1
ATOM 897 N N . GLN A 1 108 ? 23.965 7.134 -19.725 1.00 89.75 108 GLN A N 1
ATOM 898 C CA . GLN A 1 108 ? 23.120 7.912 -18.815 1.00 89.75 108 GLN A CA 1
ATOM 899 C C . GLN A 1 108 ? 21.760 7.242 -18.588 1.00 89.75 108 GLN A C 1
ATOM 901 O O . GLN A 1 108 ? 21.294 7.191 -17.448 1.00 89.75 108 GLN A O 1
ATOM 906 N N . GLU A 1 109 ? 21.149 6.690 -19.639 1.00 88.56 109 GLU A N 1
ATOM 907 C CA . GLU A 1 109 ? 19.879 5.965 -19.517 1.00 88.56 109 GLU A CA 1
ATOM 908 C C . GLU A 1 109 ? 20.031 4.624 -18.781 1.00 88.56 109 GLU A C 1
ATOM 910 O O . GLU A 1 109 ? 19.179 4.294 -17.959 1.00 88.56 109 GLU A O 1
ATOM 915 N N . VAL A 1 110 ? 21.141 3.893 -18.962 1.00 89.81 110 VAL A N 1
ATOM 916 C CA . VAL A 1 110 ? 21.444 2.692 -18.154 1.00 89.81 110 VAL A CA 1
ATOM 917 C C . VAL A 1 110 ? 21.537 3.058 -16.673 1.00 89.81 110 VAL A C 1
ATOM 919 O O . VAL A 1 110 ? 20.850 2.463 -15.847 1.00 89.81 110 VAL A O 1
ATOM 922 N N . GLU A 1 111 ? 22.314 4.089 -16.328 1.00 90.62 111 GLU A N 1
ATOM 923 C CA . GLU A 1 111 ? 22.466 4.540 -14.937 1.00 90.62 111 GLU A CA 1
ATOM 924 C C . GLU A 1 111 ? 21.134 5.039 -14.347 1.00 90.62 111 GLU A C 1
ATOM 926 O O . GLU A 1 111 ? 20.874 4.929 -13.145 1.00 90.62 111 GLU A O 1
ATOM 931 N N . ARG A 1 112 ? 20.267 5.635 -15.171 1.00 89.31 112 ARG A N 1
ATOM 932 C CA . ARG A 1 112 ? 18.916 6.031 -14.761 1.00 89.31 112 ARG A CA 1
ATOM 933 C C . ARG A 1 112 ? 18.047 4.804 -14.479 1.00 89.31 112 ARG A C 1
ATOM 935 O O . ARG A 1 112 ? 17.398 4.775 -13.433 1.00 89.31 112 ARG A O 1
ATOM 942 N N . ALA A 1 113 ? 18.042 3.812 -15.367 1.00 88.00 113 ALA A N 1
ATOM 943 C CA . ALA A 1 113 ? 17.274 2.581 -15.205 1.00 88.00 113 ALA A CA 1
ATOM 944 C C . ALA A 1 113 ? 17.726 1.784 -13.968 1.00 88.00 113 ALA A C 1
ATOM 946 O O . ALA A 1 113 ? 16.882 1.374 -13.173 1.00 88.00 113 ALA A O 1
ATOM 947 N N . GLU A 1 114 ? 19.037 1.653 -13.741 1.00 88.75 114 GLU A N 1
ATOM 948 C CA . GLU A 1 114 ? 19.604 1.011 -12.544 1.00 88.75 114 GLU A CA 1
ATOM 949 C C . GLU A 1 114 ? 19.168 1.720 -11.254 1.00 88.75 114 GLU A C 1
ATOM 951 O O . GLU A 1 114 ? 18.666 1.082 -10.330 1.00 88.75 114 GLU A O 1
ATOM 956 N N . ARG A 1 115 ? 19.249 3.057 -11.203 1.00 88.94 115 ARG A N 1
ATOM 957 C CA . ARG A 1 115 ? 18.790 3.830 -10.034 1.00 88.94 115 ARG A CA 1
ATOM 958 C C . ARG A 1 115 ? 17.300 3.654 -9.751 1.00 88.94 115 ARG A C 1
ATOM 960 O O . ARG A 1 115 ? 16.892 3.607 -8.589 1.00 88.94 115 ARG A O 1
ATOM 967 N N . LEU A 1 116 ? 16.472 3.598 -10.793 1.00 86.88 116 LEU A N 1
ATOM 968 C CA . LEU A 1 116 ? 15.032 3.380 -10.645 1.00 86.88 116 LEU A CA 1
ATOM 969 C C . LEU A 1 116 ? 14.720 1.954 -10.183 1.00 86.88 116 LEU A C 1
ATOM 971 O O . LEU A 1 116 ? 13.845 1.779 -9.330 1.00 86.88 116 LEU A O 1
ATOM 975 N N . LYS A 1 117 ? 15.466 0.962 -10.680 1.00 89.62 117 LYS A N 1
ATOM 976 C CA . LYS A 1 117 ? 15.392 -0.425 -10.219 1.00 89.62 117 LYS A CA 1
ATOM 977 C C . LYS A 1 117 ? 15.725 -0.535 -8.732 1.00 89.62 117 LYS A C 1
ATOM 979 O O . LYS A 1 117 ? 14.901 -1.036 -7.971 1.00 89.62 117 LYS A O 1
ATOM 984 N N . ASP A 1 118 ? 16.856 0.019 -8.301 1.00 88.38 118 ASP A N 1
ATOM 985 C CA . ASP A 1 118 ? 17.269 0.017 -6.892 1.00 88.38 118 ASP A CA 1
ATOM 986 C C . ASP A 1 118 ? 16.228 0.699 -5.994 1.00 88.38 118 ASP A C 1
ATOM 988 O O . ASP A 1 118 ? 15.913 0.223 -4.899 1.00 88.38 118 ASP A O 1
ATOM 992 N N . LYS A 1 119 ? 15.647 1.813 -6.463 1.00 87.69 119 LYS A N 1
ATOM 993 C CA . LYS A 1 119 ? 14.568 2.501 -5.746 1.00 87.69 119 LYS A CA 1
ATOM 994 C C . LYS A 1 119 ? 13.339 1.601 -5.596 1.00 87.69 119 LYS A C 1
ATOM 996 O O . LYS A 1 119 ? 12.787 1.539 -4.501 1.00 87.69 119 LYS A O 1
ATOM 1001 N N . LYS A 1 120 ? 12.920 0.904 -6.657 1.00 87.50 120 LYS A N 1
ATOM 1002 C CA . LYS A 1 120 ? 11.789 -0.037 -6.617 1.00 87.50 120 LYS A CA 1
ATOM 1003 C C . LYS A 1 120 ? 12.057 -1.188 -5.647 1.00 87.50 120 LYS A C 1
ATOM 1005 O O . LYS A 1 120 ? 11.223 -1.444 -4.788 1.00 87.50 120 LYS A O 1
ATOM 1010 N N . GLU A 1 121 ? 13.224 -1.822 -5.723 1.00 88.62 121 GLU A N 1
ATOM 1011 C CA . GLU A 1 121 ? 13.580 -2.927 -4.822 1.00 88.62 121 GLU A CA 1
ATOM 1012 C C . GLU A 1 121 ? 13.614 -2.496 -3.351 1.00 88.62 121 GLU A C 1
ATOM 1014 O O . GLU A 1 121 ? 13.191 -3.243 -2.467 1.00 88.62 121 GLU A O 1
ATOM 1019 N N . ASN A 1 122 ? 14.118 -1.294 -3.063 1.00 88.88 122 ASN A N 1
ATOM 1020 C CA . ASN A 1 122 ? 14.105 -0.762 -1.703 1.00 88.88 122 ASN A CA 1
ATOM 1021 C C . ASN A 1 122 ? 12.676 -0.497 -1.221 1.00 88.88 122 ASN A C 1
ATOM 1023 O O . ASN A 1 122 ? 12.344 -0.900 -0.109 1.00 88.88 122 ASN A O 1
ATOM 1027 N N . MET A 1 123 ? 11.827 0.105 -2.060 1.00 87.31 123 MET A N 1
ATOM 1028 C CA . MET A 1 123 ? 10.409 0.314 -1.745 1.00 87.31 123 MET A CA 1
ATOM 1029 C C . MET A 1 123 ? 9.694 -1.006 -1.445 1.00 87.31 123 MET A C 1
ATOM 1031 O O . MET A 1 123 ? 9.009 -1.099 -0.433 1.00 87.31 123 MET A O 1
ATOM 1035 N N . GLU A 1 124 ? 9.903 -2.046 -2.254 1.00 89.12 124 GLU A N 1
ATOM 1036 C CA . GLU A 1 124 ? 9.305 -3.372 -2.034 1.00 89.12 124 GLU A CA 1
ATOM 1037 C C . GLU A 1 124 ? 9.769 -4.008 -0.713 1.00 89.12 124 GLU A C 1
ATOM 1039 O O . GLU A 1 124 ? 8.965 -4.586 0.020 1.00 89.12 124 GLU A O 1
ATOM 1044 N N . LYS A 1 125 ? 11.054 -3.871 -0.355 1.00 91.31 125 LYS A N 1
ATOM 1045 C CA . LYS A 1 125 ? 11.571 -4.349 0.942 1.00 91.31 125 LYS A CA 1
ATOM 1046 C C . LYS A 1 125 ? 10.915 -3.633 2.118 1.00 91.31 125 LYS A C 1
ATOM 1048 O O . LYS A 1 125 ? 10.608 -4.275 3.118 1.00 91.31 125 LYS A O 1
ATOM 1053 N N . ILE A 1 126 ? 10.713 -2.324 2.002 1.00 89.94 126 ILE A N 1
ATOM 1054 C CA . ILE A 1 126 ? 10.081 -1.514 3.047 1.00 89.94 126 ILE A CA 1
ATOM 1055 C C . ILE A 1 126 ? 8.604 -1.866 3.168 1.00 89.94 126 ILE A C 1
ATOM 1057 O O . ILE A 1 126 ? 8.143 -2.108 4.275 1.00 89.94 126 ILE A O 1
ATOM 1061 N N . GLN A 1 127 ? 7.886 -1.982 2.048 1.00 91.75 127 GLN A N 1
ATOM 1062 C CA . GLN A 1 127 ? 6.491 -2.426 2.046 1.00 91.75 127 GLN A CA 1
ATOM 1063 C C . GLN A 1 127 ? 6.340 -3.769 2.758 1.00 91.75 127 GLN A C 1
ATOM 1065 O O . GLN A 1 127 ? 5.505 -3.897 3.645 1.00 91.75 127 GLN A O 1
ATOM 1070 N N . LYS A 1 128 ? 7.209 -4.734 2.448 1.00 93.06 128 LYS A N 1
ATOM 1071 C CA . LYS A 1 128 ? 7.204 -6.033 3.121 1.00 93.06 128 LYS A CA 1
ATOM 1072 C C . LYS A 1 128 ? 7.506 -5.925 4.622 1.00 93.06 128 LYS A C 1
ATOM 1074 O O . LYS A 1 128 ? 6.890 -6.619 5.420 1.00 93.06 128 LYS A O 1
ATOM 1079 N N . SER A 1 129 ? 8.439 -5.056 5.011 1.00 93.75 129 SER A N 1
ATOM 1080 C CA . SER A 1 129 ? 8.731 -4.792 6.425 1.00 93.75 129 SER A CA 1
ATOM 1081 C C . SER A 1 129 ? 7.522 -4.200 7.155 1.00 93.75 129 SER A C 1
ATOM 1083 O O . SER A 1 129 ? 7.251 -4.600 8.282 1.00 93.75 129 SER A O 1
ATOM 1085 N N . ILE A 1 130 ? 6.795 -3.274 6.523 1.00 92.25 130 ILE A N 1
ATOM 1086 C CA . ILE A 1 130 ? 5.569 -2.686 7.076 1.00 92.25 130 ILE A CA 1
ATOM 1087 C C . ILE A 1 130 ? 4.486 -3.763 7.208 1.00 92.25 130 ILE A C 1
ATOM 1089 O O . ILE A 1 130 ? 3.862 -3.857 8.257 1.00 92.25 130 ILE A O 1
ATOM 1093 N N . GLU A 1 131 ? 4.293 -4.621 6.202 1.00 93.25 131 GLU A N 1
ATOM 1094 C CA . GLU A 1 131 ? 3.345 -5.744 6.278 1.00 93.25 131 GLU A CA 1
ATOM 1095 C C . GLU A 1 131 ? 3.672 -6.710 7.427 1.00 93.25 131 GLU A C 1
ATOM 1097 O O . GLU A 1 131 ? 2.778 -7.112 8.172 1.00 93.25 131 GLU A O 1
ATOM 1102 N N . GLU A 1 132 ? 4.944 -7.086 7.591 1.00 94.00 132 GLU A N 1
ATOM 1103 C CA . GLU A 1 132 ? 5.391 -7.963 8.681 1.00 94.00 132 GLU A CA 1
ATOM 1104 C C . GLU A 1 132 ? 5.143 -7.320 10.056 1.00 94.00 132 GLU A C 1
ATOM 1106 O O . GLU A 1 132 ? 4.618 -7.980 10.956 1.00 94.00 132 GLU A O 1
ATOM 1111 N N . SER A 1 133 ? 5.447 -6.028 10.205 1.00 94.19 133 SER A N 1
ATOM 1112 C CA . SER A 1 133 ? 5.171 -5.272 11.430 1.00 94.19 133 SER A CA 1
ATOM 1113 C C . SER A 1 133 ? 3.673 -5.113 11.701 1.00 94.19 133 SER A C 1
ATOM 1115 O O . SER A 1 133 ? 3.249 -5.270 12.841 1.00 94.19 133 SER A O 1
ATOM 1117 N N . LEU A 1 134 ? 2.853 -4.866 10.676 1.00 93.44 134 LEU A N 1
ATOM 1118 C CA . LEU A 1 134 ? 1.397 -4.779 10.815 1.00 93.44 134 LEU A CA 1
ATOM 1119 C C . LEU A 1 134 ? 0.793 -6.103 11.283 1.00 93.44 134 LEU A C 1
ATOM 1121 O O . LEU A 1 134 ? -0.045 -6.101 12.178 1.00 93.44 134 LEU A O 1
ATOM 1125 N N . ASN A 1 135 ? 1.249 -7.231 10.736 1.00 93.75 135 ASN A N 1
ATOM 1126 C CA . ASN A 1 135 ? 0.812 -8.548 11.204 1.00 93.75 135 ASN A CA 1
ATOM 1127 C C . ASN A 1 135 ? 1.223 -8.779 12.666 1.00 93.75 135 ASN A C 1
ATOM 1129 O O . ASN A 1 135 ? 0.433 -9.277 13.461 1.00 93.75 135 ASN A O 1
ATOM 1133 N N . SER A 1 136 ? 2.439 -8.368 13.045 1.00 93.31 136 SER A N 1
ATOM 1134 C CA . SER A 1 136 ? 2.878 -8.431 14.443 1.00 93.31 136 SER A CA 1
ATOM 1135 C C . SER A 1 136 ? 2.029 -7.540 15.355 1.00 93.31 136 SER A C 1
ATOM 1137 O O . SER A 1 136 ? 1.750 -7.934 16.483 1.00 93.31 136 SER A O 1
ATOM 1139 N N . ALA A 1 137 ? 1.618 -6.357 14.894 1.00 92.06 137 ALA A N 1
ATOM 1140 C CA . ALA A 1 137 ? 0.748 -5.464 15.651 1.00 92.06 137 ALA A CA 1
ATOM 1141 C C . ALA A 1 137 ? -0.649 -6.068 15.853 1.00 92.06 137 ALA A C 1
ATOM 1143 O O . ALA A 1 137 ? -1.201 -5.961 16.942 1.00 92.06 137 ALA A O 1
ATOM 1144 N N . GLU A 1 138 ? -1.207 -6.737 14.843 1.00 91.38 138 GLU A N 1
ATOM 1145 C CA . GLU A 1 138 ? -2.482 -7.457 14.968 1.00 91.38 138 GLU A CA 1
ATOM 1146 C C . GLU A 1 138 ? -2.394 -8.601 15.992 1.00 91.38 138 GLU A C 1
ATOM 1148 O O . GLU A 1 138 ? -3.276 -8.735 16.839 1.00 91.38 138 GLU A O 1
ATOM 1153 N N . GLU A 1 139 ? -1.310 -9.385 15.975 1.00 92.38 139 GLU A N 1
ATOM 1154 C CA . GLU A 1 139 ? -1.084 -10.452 16.961 1.00 92.38 139 GLU A CA 1
ATOM 1155 C C . GLU A 1 139 ? -0.968 -9.904 18.397 1.00 92.38 139 GLU A C 1
ATOM 1157 O O . GLU A 1 139 ? -1.540 -10.474 19.329 1.00 92.38 139 GLU A O 1
ATOM 1162 N N . GLU A 1 140 ? -0.262 -8.785 18.594 1.00 90.81 140 GLU A N 1
ATOM 1163 C CA . GLU A 1 140 ? -0.130 -8.152 19.916 1.00 90.81 140 GLU A CA 1
ATOM 1164 C C . GLU A 1 140 ? -1.424 -7.469 20.381 1.00 90.81 140 GLU A C 1
ATOM 1166 O O . GLU A 1 140 ? -1.740 -7.453 21.576 1.00 90.81 140 GLU A O 1
ATOM 1171 N N . LEU A 1 141 ? -2.230 -6.964 19.447 1.00 88.81 141 LEU A N 1
ATOM 1172 C CA . LEU A 1 141 ? -3.552 -6.429 19.752 1.00 88.81 141 LEU A CA 1
ATOM 1173 C C . LEU A 1 141 ? -4.466 -7.526 20.315 1.00 88.81 141 LEU A C 1
ATOM 1175 O O . LEU A 1 141 ? -5.192 -7.289 21.282 1.00 88.81 141 LEU A O 1
ATOM 1179 N N . GLU A 1 142 ? -4.403 -8.736 19.752 1.00 89.56 142 GLU A N 1
ATOM 1180 C CA . GLU A 1 142 ? -5.114 -9.909 20.272 1.00 89.56 142 GLU A CA 1
ATOM 1181 C C . GLU A 1 142 ? -4.540 -10.408 21.608 1.00 89.56 142 GLU A C 1
ATOM 1183 O O . GLU A 1 142 ? -5.287 -10.918 22.450 1.00 89.56 142 GLU A O 1
ATOM 1188 N N . SER A 1 143 ? -3.227 -10.261 21.822 1.00 88.69 143 SER A N 1
ATOM 1189 C CA . SER A 1 143 ? -2.542 -10.647 23.065 1.00 88.69 143 SER A CA 1
ATOM 1190 C C . SER A 1 143 ? -2.899 -9.730 24.246 1.00 88.69 143 SER A C 1
ATOM 1192 O O . SER A 1 143 ? -2.836 -10.155 25.406 1.00 88.69 143 SER A O 1
ATOM 1194 N N . GLY A 1 144 ? -3.330 -8.499 23.952 1.00 86.44 144 GLY A N 1
ATOM 1195 C CA . GLY A 1 144 ? -3.692 -7.474 24.927 1.00 86.44 144 GLY A CA 1
ATOM 1196 C C . GLY A 1 144 ? -2.542 -6.535 25.304 1.00 86.44 144 GLY A C 1
ATOM 1197 O O . GLY A 1 144 ? -2.723 -5.695 26.190 1.00 86.44 144 GLY A O 1
ATOM 1198 N N . ASP A 1 145 ? -1.373 -6.635 24.656 1.00 91.62 145 ASP A N 1
ATOM 1199 C CA . ASP A 1 145 ? -0.278 -5.672 24.833 1.00 91.62 145 ASP A CA 1
ATOM 1200 C C . ASP A 1 145 ? -0.472 -4.445 23.930 1.00 91.62 145 ASP A C 1
ATOM 1202 O O . ASP A 1 145 ? 0.156 -4.250 22.883 1.00 91.62 145 ASP A O 1
ATOM 1206 N N . TYR A 1 146 ? -1.380 -3.571 24.357 1.00 91.12 146 TYR A N 1
ATOM 1207 C CA . TYR A 1 146 ? -1.742 -2.384 23.586 1.00 91.12 146 TYR A CA 1
ATOM 1208 C C . TYR A 1 146 ? -0.629 -1.337 23.525 1.00 91.12 146 TYR A C 1
ATOM 1210 O O . TYR A 1 146 ? -0.570 -0.574 22.566 1.00 91.12 146 TYR A O 1
ATOM 1218 N N . ASN A 1 147 ? 0.265 -1.284 24.519 1.00 90.94 147 ASN A N 1
ATOM 1219 C CA . ASN A 1 147 ? 1.406 -0.368 24.467 1.00 90.94 147 ASN A CA 1
ATOM 1220 C C . ASN A 1 147 ? 2.357 -0.784 23.354 1.00 90.94 147 ASN A C 1
ATOM 1222 O O . ASN A 1 147 ? 2.742 0.053 22.538 1.00 90.94 147 ASN A O 1
ATOM 1226 N N . ARG A 1 148 ? 2.679 -2.080 23.294 1.00 92.31 148 ARG A N 1
ATOM 1227 C CA . ARG A 1 148 ? 3.546 -2.609 22.251 1.00 92.31 148 ARG A CA 1
ATOM 1228 C C . ARG A 1 148 ? 2.925 -2.470 20.866 1.00 92.31 148 ARG A C 1
ATOM 1230 O O . ARG A 1 148 ? 3.615 -2.090 19.926 1.00 92.31 148 ARG A O 1
ATOM 1237 N N . THR A 1 149 ? 1.623 -2.720 20.762 1.00 92.38 149 THR A N 1
ATOM 1238 C CA . THR A 1 149 ? 0.860 -2.547 19.520 1.00 92.38 149 THR A CA 1
ATOM 1239 C C . THR A 1 149 ? 0.952 -1.110 18.996 1.00 92.38 149 THR A C 1
ATOM 1241 O O . THR A 1 149 ? 1.271 -0.903 17.829 1.00 92.38 149 THR A O 1
ATOM 1244 N N . ILE A 1 150 ? 0.729 -0.110 19.859 1.00 93.25 150 ILE A N 1
ATOM 1245 C CA . ILE A 1 150 ? 0.804 1.310 19.476 1.00 93.25 150 ILE A CA 1
ATOM 1246 C C . ILE A 1 150 ? 2.215 1.678 19.001 1.00 93.25 150 ILE A C 1
ATOM 1248 O O . ILE A 1 150 ? 2.338 2.308 17.956 1.00 93.25 150 ILE A O 1
ATOM 1252 N N . GLU A 1 151 ? 3.267 1.249 19.709 1.00 95.12 151 GLU A N 1
ATOM 1253 C CA . GLU A 1 151 ? 4.660 1.499 19.298 1.00 95.12 151 GLU A CA 1
ATOM 1254 C C . GLU A 1 151 ? 4.943 0.977 17.882 1.00 95.12 151 GLU A C 1
ATOM 1256 O O . GLU A 1 151 ? 5.481 1.703 17.048 1.00 95.12 151 GLU A O 1
ATOM 1261 N N . ILE A 1 152 ? 4.550 -0.268 17.590 1.00 94.19 152 ILE A N 1
ATOM 1262 C CA . ILE A 1 152 ? 4.778 -0.885 16.276 1.00 94.19 152 ILE A CA 1
ATOM 1263 C C . ILE A 1 152 ? 4.034 -0.117 15.180 1.00 94.19 152 ILE A C 1
ATOM 1265 O O . ILE A 1 152 ? 4.584 0.119 14.103 1.00 94.19 152 ILE A O 1
ATOM 1269 N N . LEU A 1 153 ? 2.787 0.275 15.435 1.00 94.88 153 LEU A N 1
ATOM 1270 C CA . LEU A 1 153 ? 1.971 0.983 14.453 1.00 94.88 153 LEU A CA 1
ATOM 1271 C C . LEU A 1 153 ? 2.467 2.415 14.203 1.00 94.88 153 LEU A C 1
ATOM 1273 O O . LEU A 1 153 ? 2.454 2.863 13.058 1.00 94.88 153 LEU A O 1
ATOM 1277 N N . GLU A 1 154 ? 2.957 3.115 15.230 1.00 93.94 154 GLU A N 1
ATOM 1278 C CA . GLU A 1 154 ? 3.608 4.423 15.072 1.00 93.94 154 GLU A CA 1
ATOM 1279 C C . GLU A 1 154 ? 4.897 4.310 14.239 1.00 93.94 154 GLU A C 1
ATOM 1281 O O . GLU A 1 154 ? 5.105 5.111 13.326 1.00 93.94 154 GLU A O 1
ATOM 1286 N N . GLU A 1 155 ? 5.720 3.280 14.476 1.00 94.44 155 GLU A N 1
ATOM 1287 C CA . GLU A 1 155 ? 6.904 2.993 13.651 1.00 94.44 155 GLU A CA 1
ATOM 1288 C C . GLU A 1 155 ? 6.522 2.680 12.193 1.00 94.44 155 GLU A C 1
ATOM 1290 O O . GLU A 1 155 ? 7.187 3.143 11.261 1.00 94.44 155 GLU A O 1
ATOM 1295 N N . CYS A 1 156 ? 5.436 1.929 11.974 1.00 93.31 156 CYS A N 1
ATOM 1296 C CA . CYS A 1 156 ? 4.915 1.656 10.632 1.00 93.31 156 CYS A CA 1
ATOM 1297 C C . CYS A 1 156 ? 4.462 2.938 9.932 1.00 93.31 156 CYS A C 1
ATOM 1299 O O . CYS A 1 156 ? 4.767 3.119 8.753 1.00 93.31 156 CYS A O 1
ATOM 1301 N N . GLN A 1 157 ? 3.770 3.830 10.647 1.00 93.19 157 GLN A N 1
ATOM 1302 C CA . GLN A 1 157 ? 3.312 5.106 10.100 1.00 93.19 157 GLN A CA 1
ATOM 1303 C C . GLN A 1 157 ? 4.495 5.996 9.714 1.00 93.19 157 GLN A C 1
ATOM 1305 O O . GLN A 1 157 ? 4.516 6.548 8.617 1.00 93.19 157 GLN A O 1
ATOM 1310 N N . GLU A 1 158 ? 5.515 6.090 10.571 1.00 93.00 158 GLU A N 1
ATOM 1311 C CA . GLU A 1 158 ? 6.719 6.870 10.278 1.00 93.00 158 GLU A CA 1
ATOM 1312 C C . GLU A 1 158 ? 7.446 6.330 9.036 1.00 93.00 158 GLU A C 1
ATOM 1314 O O . GLU A 1 158 ? 7.844 7.100 8.157 1.00 93.00 158 GLU A O 1
ATOM 1319 N N . GLN A 1 159 ? 7.580 5.005 8.911 1.00 90.12 159 GLN A N 1
ATOM 1320 C CA . GLN A 1 159 ? 8.164 4.389 7.718 1.00 90.12 159 GLN A CA 1
ATOM 1321 C C . GLN A 1 159 ? 7.320 4.646 6.465 1.00 90.12 159 GLN A C 1
ATOM 1323 O O . GLN A 1 159 ? 7.873 4.998 5.421 1.00 90.12 159 GLN A O 1
ATOM 1328 N N . ALA A 1 160 ? 5.998 4.500 6.556 1.00 89.38 160 ALA A N 1
ATOM 1329 C CA . ALA A 1 160 ? 5.086 4.768 5.451 1.00 89.38 160 ALA A CA 1
ATOM 1330 C C . ALA A 1 160 ? 5.196 6.225 4.971 1.00 89.38 160 ALA A C 1
ATOM 1332 O O . ALA A 1 160 ? 5.309 6.466 3.768 1.00 89.38 160 ALA A O 1
ATOM 1333 N N . ASP A 1 161 ? 5.274 7.184 5.895 1.00 89.25 161 ASP A N 1
ATOM 1334 C CA . ASP A 1 161 ? 5.391 8.610 5.586 1.00 89.25 161 ASP A CA 1
ATOM 1335 C C . ASP A 1 161 ? 6.747 8.965 4.953 1.00 89.25 161 ASP A C 1
ATOM 1337 O O . ASP A 1 161 ? 6.791 9.693 3.959 1.00 89.25 161 ASP A O 1
ATOM 1341 N N . ILE A 1 162 ? 7.861 8.428 5.475 1.00 88.88 162 ILE A N 1
ATOM 1342 C CA . ILE A 1 162 ? 9.215 8.670 4.932 1.00 88.88 162 ILE A CA 1
ATOM 1343 C C . ILE A 1 162 ? 9.321 8.221 3.471 1.00 88.88 162 ILE A C 1
ATOM 1345 O O . ILE A 1 162 ? 10.006 8.864 2.670 1.00 88.88 162 ILE A O 1
ATOM 1349 N N . TYR A 1 163 ? 8.671 7.109 3.133 1.00 86.88 163 TYR A N 1
ATOM 1350 C CA . TYR A 1 163 ? 8.730 6.512 1.801 1.00 86.88 163 TYR A CA 1
ATOM 1351 C C . TYR A 1 163 ? 7.508 6.827 0.932 1.00 86.88 163 TYR A C 1
ATOM 1353 O O . TYR A 1 163 ? 7.426 6.326 -0.188 1.00 86.88 163 TYR A O 1
ATOM 1361 N N . GLU A 1 164 ? 6.600 7.684 1.407 1.00 86.69 164 GLU A N 1
ATOM 1362 C CA . GLU A 1 164 ? 5.373 8.084 0.706 1.00 86.69 164 GLU A CA 1
ATOM 1363 C C . GLU A 1 164 ? 4.497 6.877 0.292 1.00 86.69 164 GLU A C 1
ATOM 1365 O O . GLU A 1 164 ? 3.879 6.863 -0.775 1.00 86.69 164 GLU A O 1
ATOM 1370 N N . ILE A 1 165 ? 4.444 5.839 1.134 1.00 87.31 165 ILE A N 1
ATOM 1371 C CA . ILE A 1 165 ? 3.639 4.628 0.925 1.00 87.31 165 ILE A CA 1
ATOM 1372 C C . ILE A 1 165 ? 2.259 4.843 1.549 1.00 87.31 165 ILE A C 1
ATOM 1374 O O . ILE A 1 165 ? 2.064 4.639 2.741 1.00 87.31 165 ILE A O 1
ATOM 1378 N N . THR A 1 166 ? 1.276 5.229 0.741 1.00 86.38 166 THR A N 1
ATOM 1379 C CA . THR A 1 166 ? -0.060 5.584 1.251 1.00 86.38 166 THR A CA 1
ATOM 1380 C C . THR A 1 166 ? -0.990 4.397 1.476 1.00 86.38 166 THR A C 1
ATOM 1382 O O . THR A 1 166 ? -1.978 4.537 2.191 1.00 86.38 166 THR A O 1
ATOM 1385 N N . ASP A 1 167 ? -0.692 3.243 0.876 1.00 89.31 167 ASP A N 1
ATOM 1386 C CA . ASP A 1 167 ? -1.584 2.074 0.857 1.00 89.31 167 ASP A CA 1
ATOM 1387 C C . ASP A 1 167 ? -1.874 1.508 2.260 1.00 89.31 167 ASP A C 1
ATOM 1389 O O . ASP A 1 167 ? -2.898 0.860 2.461 1.00 89.31 167 ASP A O 1
ATOM 1393 N N . TYR A 1 168 ? -1.002 1.773 3.240 1.00 89.31 168 TYR A N 1
ATOM 1394 C CA . TYR A 1 168 ? -1.149 1.277 4.612 1.00 89.31 168 TYR A CA 1
ATOM 1395 C C . TYR A 1 168 ? -1.749 2.291 5.588 1.00 89.31 168 TYR A C 1
ATOM 1397 O O . TYR A 1 168 ? -2.120 1.899 6.689 1.00 89.31 168 TYR A O 1
ATOM 1405 N N . ASN A 1 169 ? -1.876 3.566 5.212 1.00 88.69 169 ASN A N 1
ATOM 1406 C CA . ASN A 1 169 ? -2.233 4.634 6.154 1.00 88.69 169 ASN A CA 1
ATOM 1407 C C . ASN A 1 169 ? -3.614 4.435 6.791 1.00 88.69 169 ASN A C 1
ATOM 1409 O O . ASN A 1 169 ? -3.780 4.687 7.982 1.00 88.69 169 ASN A O 1
ATOM 1413 N N . GLU A 1 170 ? -4.595 3.973 6.012 1.00 89.50 170 GLU A N 1
ATOM 1414 C CA . GLU A 1 170 ? -5.945 3.679 6.510 1.00 89.50 170 GLU A CA 1
ATOM 1415 C C . GLU A 1 170 ? -5.896 2.533 7.529 1.00 89.50 170 GLU A C 1
ATOM 1417 O O . GLU A 1 170 ? -6.273 2.714 8.682 1.00 89.50 170 GLU A O 1
ATOM 1422 N N . LYS A 1 171 ? -5.269 1.409 7.157 1.00 92.06 171 LYS A N 1
ATOM 1423 C CA . LYS A 1 171 ? -5.118 0.243 8.037 1.00 92.06 171 LYS A CA 1
ATOM 1424 C C . LYS A 1 171 ? -4.349 0.563 9.327 1.00 92.06 171 LYS A C 1
ATOM 1426 O O . LYS A 1 171 ? -4.737 0.104 10.398 1.00 92.06 171 LYS A O 1
ATOM 1431 N N . ILE A 1 172 ? -3.258 1.327 9.239 1.00 92.75 172 ILE A N 1
ATOM 1432 C CA . ILE A 1 172 ? -2.469 1.739 10.410 1.00 92.75 172 ILE A CA 1
ATOM 1433 C C . ILE A 1 172 ? -3.311 2.631 11.329 1.00 92.75 172 ILE A C 1
ATOM 1435 O O . ILE A 1 172 ? -3.302 2.432 12.544 1.00 92.75 172 ILE A O 1
ATOM 1439 N N . SER A 1 173 ? -4.060 3.579 10.759 1.00 92.81 173 SER A N 1
ATOM 1440 C CA . SER A 1 173 ? -4.922 4.488 11.523 1.00 92.81 173 SER A CA 1
ATOM 1441 C C . SER A 1 173 ? -6.021 3.736 12.274 1.00 92.81 173 SER A C 1
ATOM 1443 O O . SER A 1 173 ? -6.195 3.966 13.471 1.00 92.81 173 SER A O 1
ATOM 1445 N N . ASP A 1 174 ? -6.697 2.797 11.609 1.00 91.50 174 ASP A N 1
ATOM 1446 C CA . ASP A 1 174 ? -7.766 1.993 12.210 1.00 91.50 174 ASP A CA 1
ATOM 1447 C C . ASP A 1 174 ? -7.243 1.149 13.383 1.00 91.50 174 ASP A C 1
ATOM 1449 O O . ASP A 1 174 ? -7.818 1.147 14.475 1.00 91.50 174 ASP A O 1
ATOM 1453 N N . LEU A 1 175 ? -6.105 0.470 13.190 1.00 90.94 175 LEU A N 1
ATOM 1454 C CA . LEU A 1 175 ? -5.480 -0.339 14.240 1.00 90.94 175 LEU A CA 1
ATOM 1455 C C . LEU A 1 175 ? -4.977 0.522 15.409 1.00 90.94 175 LEU A C 1
ATOM 1457 O O . LEU A 1 175 ? -5.081 0.105 16.565 1.00 90.94 175 LEU A O 1
ATOM 1461 N N . LEU A 1 176 ? -4.464 1.728 15.140 1.00 93.00 176 LEU A N 1
ATOM 1462 C CA . LEU A 1 176 ? -4.040 2.667 16.183 1.00 93.00 176 LEU A CA 1
ATOM 1463 C C . LEU A 1 176 ? -5.223 3.133 17.025 1.00 93.00 176 LEU A C 1
ATOM 1465 O O . LEU A 1 176 ? -5.131 3.142 18.255 1.00 93.00 176 LEU A O 1
ATOM 1469 N N . GLU A 1 177 ? -6.330 3.509 16.386 1.00 93.12 177 GLU A N 1
ATOM 1470 C CA . GLU A 1 177 ? -7.545 3.925 17.083 1.00 93.12 177 GLU A CA 1
ATOM 1471 C C . GLU A 1 177 ? -8.090 2.785 17.951 1.00 93.12 177 GLU A C 1
ATOM 1473 O O . GLU A 1 177 ? -8.360 2.983 19.143 1.00 93.12 177 GLU A O 1
ATOM 1478 N N . GLN A 1 178 ? -8.141 1.569 17.401 1.00 90.38 178 GLN A N 1
ATOM 1479 C CA . GLN A 1 178 ? -8.565 0.378 18.130 1.00 90.38 178 GLN A CA 1
ATOM 1480 C C . GLN A 1 178 ? -7.667 0.095 19.344 1.00 90.38 178 GLN A C 1
ATOM 1482 O O . GLN A 1 178 ? -8.171 -0.085 20.457 1.00 90.38 178 GLN A O 1
ATOM 1487 N N . ALA A 1 179 ? -6.342 0.096 19.172 1.00 88.38 179 ALA A N 1
ATOM 1488 C CA . ALA A 1 179 ? -5.393 -0.163 20.255 1.00 88.38 179 ALA A CA 1
ATOM 1489 C C . ALA A 1 179 ? -5.476 0.901 21.364 1.00 88.38 179 ALA A C 1
ATOM 1491 O O . ALA A 1 179 ? -5.460 0.579 22.556 1.00 88.38 179 ALA A O 1
ATOM 1492 N N . GLN A 1 180 ? -5.615 2.178 20.994 1.00 90.12 180 GLN A N 1
ATOM 1493 C CA . GLN A 1 180 ? -5.760 3.277 21.951 1.00 90.12 180 GLN A CA 1
ATOM 1494 C C . GLN A 1 180 ? -7.064 3.194 22.743 1.00 90.12 180 GLN A C 1
ATOM 1496 O O . GLN A 1 180 ? -7.072 3.500 23.941 1.00 90.12 180 GLN A O 1
ATOM 1501 N N . GLN A 1 181 ? -8.162 2.803 22.097 1.00 91.00 181 GLN A N 1
ATOM 1502 C CA . GLN A 1 181 ? -9.446 2.638 22.767 1.00 91.00 181 GLN A CA 1
ATOM 1503 C C . GLN A 1 181 ? -9.405 1.460 23.747 1.00 91.00 181 GLN A C 1
ATOM 1505 O O . GLN A 1 181 ? -9.715 1.636 24.925 1.00 91.00 181 GLN A O 1
ATOM 1510 N N . MET A 1 182 ? -8.897 0.307 23.307 1.00 87.69 182 MET A N 1
ATOM 1511 C CA . MET A 1 182 ? -8.757 -0.888 24.147 1.00 87.69 182 MET A CA 1
ATOM 1512 C C . MET A 1 182 ? -7.843 -0.642 25.357 1.00 87.69 182 MET A C 1
ATOM 1514 O O . MET A 1 182 ? -8.136 -1.093 26.466 1.00 87.69 182 MET A O 1
ATOM 1518 N N . LYS A 1 183 ? -6.774 0.147 25.186 1.00 89.94 183 LYS A N 1
ATOM 1519 C CA . LYS A 1 183 ? -5.920 0.589 26.296 1.00 89.94 183 LYS A CA 1
ATOM 1520 C C . LYS A 1 183 ? -6.686 1.408 27.333 1.00 89.94 183 LYS A C 1
ATOM 1522 O O . LYS A 1 183 ? -6.577 1.125 28.524 1.00 89.94 183 LYS A O 1
ATOM 1527 N N . LYS A 1 184 ? -7.469 2.400 26.900 1.00 91.56 184 LYS A N 1
ATOM 1528 C CA . LYS A 1 184 ? -8.284 3.223 27.811 1.00 91.56 184 LYS A CA 1
ATOM 1529 C C . LYS A 1 184 ? -9.335 2.390 28.535 1.00 91.56 184 LYS A C 1
ATOM 1531 O O . LYS A 1 184 ? -9.558 2.601 29.726 1.00 91.56 184 LYS A O 1
ATOM 1536 N N . ASP A 1 185 ? -9.960 1.451 27.833 1.00 88.31 185 ASP A N 1
ATOM 1537 C CA . ASP A 1 185 ? -10.963 0.564 28.416 1.00 88.31 185 ASP A CA 1
ATOM 1538 C C . ASP A 1 185 ? -10.339 -0.352 29.478 1.00 88.31 185 ASP A C 1
ATOM 1540 O O . ASP A 1 185 ? -10.895 -0.477 30.570 1.00 88.31 185 ASP A O 1
ATOM 1544 N N . ASN A 1 186 ? -9.139 -0.893 29.235 1.00 86.62 186 ASN A N 1
ATOM 1545 C CA . ASN A 1 186 ? -8.399 -1.661 30.241 1.00 86.62 186 ASN A CA 1
ATOM 1546 C C . ASN A 1 186 ? -8.004 -0.817 31.462 1.00 86.62 186 ASN A C 1
ATOM 1548 O O . ASN A 1 186 ? -8.225 -1.250 32.591 1.00 86.62 186 ASN A O 1
ATOM 1552 N N . GLU A 1 187 ? -7.484 0.399 31.267 1.00 89.06 187 GLU A N 1
ATOM 1553 C CA . GLU A 1 187 ? -7.158 1.312 32.377 1.00 89.06 187 GLU A CA 1
ATOM 1554 C C . GLU A 1 187 ? -8.403 1.650 33.223 1.00 89.06 187 GLU A C 1
ATOM 1556 O O . GLU A 1 187 ? -8.333 1.783 34.450 1.00 89.06 187 GLU A O 1
ATOM 1561 N N . LEU A 1 188 ? -9.571 1.773 32.584 1.00 88.00 188 LEU A N 1
ATOM 1562 C CA . LEU A 1 188 ? -10.841 2.014 33.264 1.00 88.00 188 LEU A CA 1
ATOM 1563 C C . LEU A 1 188 ? -11.321 0.780 34.041 1.00 88.00 188 LEU A C 1
ATOM 1565 O O . LEU A 1 188 ? -11.800 0.930 35.168 1.00 88.00 188 LEU A O 1
ATOM 1569 N N . ILE A 1 189 ? -11.170 -0.419 33.474 1.00 84.38 189 ILE A N 1
ATOM 1570 C CA . ILE A 1 189 ? -11.480 -1.686 34.150 1.00 84.38 189 ILE A CA 1
ATOM 1571 C C . ILE A 1 189 ? -10.606 -1.848 35.394 1.00 84.38 189 ILE A C 1
ATOM 1573 O O . ILE A 1 189 ? -11.159 -2.029 36.477 1.00 84.38 189 ILE A O 1
ATOM 1577 N N . GLU A 1 190 ? -9.284 -1.691 35.280 1.00 83.12 190 GLU A N 1
ATOM 1578 C CA . GLU A 1 190 ? -8.360 -1.802 36.421 1.00 83.12 190 GLU A CA 1
ATOM 1579 C C . GLU A 1 190 ? -8.728 -0.828 37.546 1.00 83.12 190 GLU A C 1
ATOM 1581 O O . GLU A 1 190 ? -8.716 -1.177 38.729 1.00 83.12 190 GLU A O 1
ATOM 1586 N N . LYS A 1 191 ? -9.117 0.402 37.192 1.00 89.19 191 LYS A N 1
ATOM 1587 C CA . LYS A 1 191 ? -9.558 1.393 38.175 1.00 89.19 191 LYS A CA 1
ATOM 1588 C C . LYS A 1 191 ? -10.843 0.968 38.890 1.00 89.19 191 LYS A C 1
ATOM 1590 O O . LYS A 1 191 ? -10.932 1.113 40.108 1.00 89.19 191 LYS A O 1
ATOM 1595 N N . ILE A 1 192 ? -11.832 0.458 38.155 1.00 83.75 192 ILE A N 1
ATOM 1596 C CA . ILE A 1 192 ? -13.093 -0.029 38.734 1.00 83.75 192 ILE A CA 1
ATOM 1597 C C . ILE A 1 192 ? -12.836 -1.244 39.629 1.00 83.75 192 ILE A C 1
ATOM 1599 O O . ILE A 1 192 ? -13.389 -1.317 40.725 1.00 83.75 192 ILE A O 1
ATOM 1603 N N . GLU A 1 193 ? -11.995 -2.181 39.193 1.00 81.38 193 GLU A N 1
ATOM 1604 C CA . GLU A 1 193 ? -11.616 -3.353 39.984 1.00 81.38 193 GLU A CA 1
ATOM 1605 C C . GLU A 1 193 ? -10.930 -2.940 41.288 1.00 81.38 193 GLU A C 1
ATOM 1607 O O . GLU A 1 193 ? -11.348 -3.387 42.357 1.00 81.38 193 GLU A O 1
ATOM 1612 N N . GLY A 1 194 ? -9.983 -1.999 41.235 1.00 83.31 194 GLY A N 1
ATOM 1613 C CA . GLY A 1 194 ? -9.337 -1.453 42.429 1.00 83.31 194 GLY A CA 1
ATOM 1614 C C . GLY A 1 194 ? -10.307 -0.736 43.378 1.00 83.31 194 GLY A C 1
ATOM 1615 O O . GLY A 1 194 ? -10.214 -0.891 44.598 1.00 83.31 194 GLY A O 1
ATOM 1616 N N . GLU A 1 195 ? -11.277 0.018 42.850 1.00 86.44 195 GLU A N 1
ATOM 1617 C CA . GLU A 1 195 ? -12.328 0.649 43.661 1.00 86.44 195 GLU A CA 1
ATOM 1618 C C . GLU A 1 195 ? -13.226 -0.399 44.344 1.00 86.44 195 GLU A C 1
ATOM 1620 O O . GLU A 1 195 ? -13.528 -0.267 45.535 1.00 86.44 195 GLU A O 1
ATOM 1625 N N . ILE A 1 196 ? -13.605 -1.466 43.633 1.00 76.56 196 ILE A N 1
ATOM 1626 C CA . ILE A 1 196 ? -14.395 -2.579 44.179 1.00 76.56 196 ILE A CA 1
ATOM 1627 C C . ILE A 1 196 ? -13.611 -3.326 45.264 1.00 76.56 196 ILE A C 1
ATOM 1629 O O . ILE A 1 196 ? -14.170 -3.607 46.328 1.00 76.56 196 ILE A O 1
ATOM 1633 N N . GLU A 1 197 ? -12.338 -3.646 45.026 1.00 80.62 197 GLU A N 1
ATOM 1634 C CA . GLU A 1 197 ? -11.477 -4.324 46.002 1.00 80.62 197 GLU A CA 1
ATOM 1635 C C . GLU A 1 197 ? -11.332 -3.498 47.281 1.00 80.62 197 GLU A C 1
ATOM 1637 O O . GLU A 1 197 ? -11.567 -4.014 48.377 1.00 80.62 197 GLU A O 1
ATOM 1642 N N . HIS A 1 198 ? -11.066 -2.197 47.150 1.00 76.62 198 HIS A N 1
ATOM 1643 C CA . HIS A 1 198 ? -10.982 -1.286 48.288 1.00 76.62 198 HIS A CA 1
ATOM 1644 C C . HIS A 1 198 ? -12.312 -1.196 49.059 1.00 76.62 198 HIS A C 1
ATOM 1646 O O . HIS A 1 198 ? -12.330 -1.193 50.295 1.00 76.62 198 HIS A O 1
ATOM 1652 N N . GLU A 1 199 ? -13.453 -1.135 48.366 1.00 75.69 199 GLU A N 1
ATOM 1653 C CA . GLU A 1 199 ? -14.765 -1.099 49.023 1.00 75.69 199 GLU A CA 1
ATOM 1654 C C . GLU A 1 199 ? -15.062 -2.415 49.767 1.00 75.69 199 GLU A C 1
ATOM 1656 O O . GLU A 1 199 ? -15.596 -2.397 50.882 1.00 75.69 199 GLU A O 1
ATOM 1661 N N . ILE A 1 200 ? -14.666 -3.561 49.201 1.00 73.06 200 ILE A N 1
ATOM 1662 C CA . ILE A 1 200 ? -14.765 -4.875 49.852 1.00 73.06 200 ILE A CA 1
ATOM 1663 C C . ILE A 1 200 ? -13.867 -4.940 51.096 1.00 73.06 200 ILE A C 1
ATOM 1665 O O . ILE A 1 200 ? -14.328 -5.397 52.148 1.00 73.06 200 ILE A O 1
ATOM 1669 N N . GLU A 1 201 ? -12.618 -4.480 51.014 1.00 76.25 201 GLU A N 1
ATOM 1670 C CA . GLU A 1 201 ? -11.689 -4.440 52.151 1.00 76.25 201 GLU A CA 1
ATOM 1671 C C . GLU A 1 201 ? -12.205 -3.547 53.285 1.00 76.25 201 GLU A C 1
ATOM 1673 O O . GLU A 1 201 ? -12.238 -3.979 54.442 1.00 76.25 201 GLU A O 1
ATOM 1678 N N . SER A 1 202 ? -12.710 -2.351 52.967 1.00 75.00 202 SER A N 1
ATOM 1679 C CA . SER A 1 202 ? -13.322 -1.452 53.955 1.00 75.00 202 SER A CA 1
ATOM 1680 C C . SER A 1 202 ? -14.530 -2.098 54.641 1.00 75.00 202 SER A C 1
ATOM 1682 O O . SER A 1 202 ? -14.662 -2.021 55.863 1.00 75.00 202 SER A O 1
ATOM 1684 N N . MET A 1 203 ? -15.403 -2.777 53.888 1.00 65.62 203 MET A N 1
ATOM 1685 C CA . MET A 1 203 ? -16.554 -3.480 54.467 1.00 65.62 203 MET A CA 1
ATOM 1686 C C . MET A 1 203 ? -16.145 -4.666 55.353 1.00 65.62 203 MET A C 1
ATOM 1688 O O . MET A 1 203 ? -16.860 -4.988 56.306 1.00 65.62 203 MET A O 1
ATOM 1692 N N . ASN A 1 204 ? -15.028 -5.332 55.050 1.00 66.62 204 ASN A N 1
ATOM 1693 C CA . ASN A 1 204 ? -14.490 -6.413 55.877 1.00 66.62 204 ASN A CA 1
ATOM 1694 C C . ASN A 1 204 ? -13.873 -5.875 57.179 1.00 66.62 204 ASN A C 1
ATOM 1696 O O . ASN A 1 204 ? -14.135 -6.440 58.240 1.00 66.62 204 ASN A O 1
ATOM 1700 N N . SER A 1 205 ? -13.164 -4.744 57.125 1.00 60.25 205 SER A N 1
ATOM 1701 C CA . SER A 1 205 ? -12.650 -4.035 58.309 1.00 60.25 205 SER A CA 1
ATOM 1702 C C . SER A 1 205 ? -13.770 -3.635 59.282 1.00 60.25 205 SER A C 1
ATOM 1704 O O . SER A 1 205 ? -13.712 -3.931 60.477 1.00 60.25 205 SER A O 1
ATOM 1706 N N . ASP A 1 206 ? -14.859 -3.061 58.761 1.00 57.47 206 ASP A N 1
ATOM 1707 C CA . ASP A 1 206 ? -16.039 -2.669 59.550 1.00 57.47 206 ASP A CA 1
ATOM 1708 C C . ASP A 1 206 ? -16.752 -3.859 60.231 1.00 57.47 206 ASP A C 1
ATOM 1710 O O . ASP A 1 206 ? -17.478 -3.696 61.226 1.00 57.47 206 ASP A O 1
ATOM 1714 N N . LEU A 1 207 ? -16.581 -5.070 59.687 1.00 53.81 207 LEU A N 1
ATOM 1715 C CA . LEU A 1 207 ? -17.128 -6.309 60.240 1.00 53.81 207 LEU A CA 1
ATOM 1716 C C . LEU A 1 207 ? -16.253 -6.904 61.352 1.00 53.81 207 LEU A C 1
ATOM 1718 O O . LEU A 1 207 ? -16.816 -7.520 62.262 1.00 53.81 207 LEU A O 1
ATOM 1722 N N . ASP A 1 208 ? -14.936 -6.699 61.315 1.00 53.84 208 ASP A N 1
ATOM 1723 C CA . ASP A 1 208 ? -13.997 -7.232 62.309 1.00 53.84 208 ASP A CA 1
ATOM 1724 C C . ASP A 1 208 ? -13.903 -6.364 63.579 1.00 53.84 208 ASP A C 1
ATOM 1726 O O . ASP A 1 208 ? -13.732 -6.899 64.680 1.00 53.84 208 ASP A O 1
ATOM 1730 N N . GLU A 1 209 ? -14.127 -5.048 63.486 1.00 49.47 209 GLU A N 1
ATOM 1731 C CA . GLU A 1 209 ? -14.093 -4.148 64.655 1.00 49.47 209 GLU A CA 1
ATOM 1732 C C . GLU A 1 209 ? -15.309 -4.284 65.600 1.00 49.47 209 GLU A C 1
ATOM 1734 O O . GLU A 1 209 ? -15.270 -3.837 66.749 1.00 49.47 209 GLU A O 1
ATOM 1739 N N . ASN A 1 210 ? -16.393 -4.950 65.182 1.00 47.81 210 ASN A N 1
ATOM 1740 C CA . ASN A 1 210 ? -17.651 -5.027 65.942 1.00 47.81 210 ASN A CA 1
ATOM 1741 C C . ASN A 1 210 ? -17.936 -6.407 66.563 1.00 47.81 210 ASN A C 1
ATOM 1743 O O . ASN A 1 210 ? -18.994 -7.012 66.355 1.00 47.81 210 ASN A O 1
ATOM 1747 N N . ASN A 1 211 ? -17.036 -6.875 67.427 1.00 49.12 211 ASN A N 1
ATOM 1748 C CA . ASN A 1 211 ? -17.283 -8.010 68.319 1.00 49.12 211 ASN A CA 1
ATOM 1749 C C . ASN A 1 211 ? -17.784 -7.537 69.696 1.00 49.12 211 ASN A C 1
ATOM 1751 O O . ASN A 1 211 ? -16.960 -7.167 70.510 1.00 49.12 211 ASN A O 1
ATOM 1755 N N . TYR A 1 212 ? -19.102 -7.576 69.978 1.00 40.16 212 TYR A N 1
ATOM 1756 C CA . TYR A 1 212 ? -19.693 -7.811 71.325 1.00 40.16 212 TYR A CA 1
ATOM 1757 C C . TYR A 1 212 ? -21.231 -7.997 71.264 1.00 40.16 212 TYR A C 1
ATOM 1759 O O . TYR A 1 212 ? -22.002 -7.074 71.492 1.00 40.16 212 TYR A O 1
ATOM 1767 N N . THR A 1 213 ? -21.677 -9.234 71.004 1.00 49.53 213 THR A N 1
ATOM 1768 C CA . THR A 1 213 ? -22.892 -9.957 71.493 1.00 49.53 213 THR A CA 1
ATOM 1769 C C . THR A 1 213 ? -24.325 -9.360 71.471 1.00 49.53 213 THR A C 1
ATOM 1771 O O . THR A 1 213 ? -25.282 -10.132 71.398 1.00 49.53 213 THR A O 1
ATOM 1774 N N . LYS A 1 214 ? -24.565 -8.045 71.465 1.00 47.12 214 LYS A N 1
ATOM 1775 C CA . LYS A 1 214 ? -25.893 -7.436 71.182 1.00 47.12 214 LYS A CA 1
ATOM 1776 C C . LYS A 1 214 ? -26.124 -7.051 69.707 1.00 47.12 214 LYS A C 1
ATOM 1778 O O . LYS A 1 214 ? -27.262 -7.198 69.247 1.00 47.12 214 LYS A O 1
ATOM 1783 N N . PRO A 1 215 ? -25.094 -6.665 68.931 1.00 50.00 215 PRO A N 1
ATOM 1784 C CA . PRO A 1 215 ? -25.194 -6.451 67.498 1.00 50.00 215 PRO A CA 1
ATOM 1785 C C . PRO A 1 215 ? -25.586 -7.719 66.749 1.00 50.00 215 PRO A C 1
ATOM 1787 O O . PRO A 1 215 ? -26.372 -7.607 65.835 1.00 50.00 215 PRO A O 1
ATOM 1790 N N . GLU A 1 216 ? -25.194 -8.937 67.139 1.00 43.97 216 GLU A N 1
ATOM 1791 C CA . GLU A 1 216 ? -25.474 -10.153 66.345 1.00 43.97 216 GLU A CA 1
ATOM 1792 C C . GLU A 1 216 ? -26.955 -10.396 66.002 1.00 43.97 216 GLU A C 1
ATOM 1794 O O . GLU A 1 216 ? -27.266 -10.888 64.916 1.00 43.97 216 GLU A O 1
ATOM 1799 N N . LYS A 1 217 ? -27.900 -10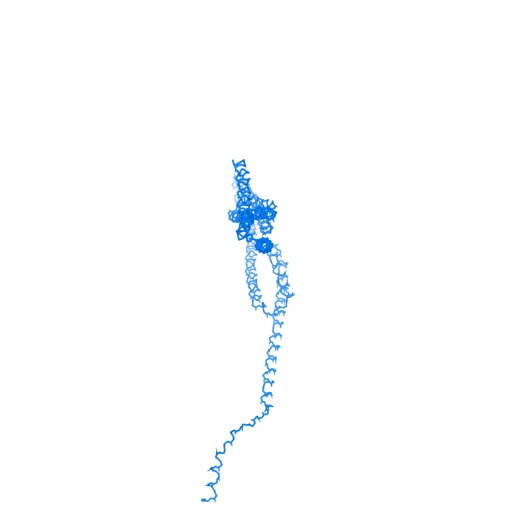.054 66.890 1.00 45.44 217 LYS A N 1
ATOM 1800 C CA . LYS A 1 217 ? -29.341 -10.167 66.588 1.00 45.44 217 LYS A CA 1
ATOM 1801 C C . LYS A 1 217 ? -29.822 -9.035 65.682 1.00 45.44 217 LYS A C 1
ATOM 1803 O O . LYS A 1 217 ? -30.621 -9.288 64.777 1.00 45.44 217 LYS A O 1
ATOM 1808 N N . GLN A 1 218 ? -29.313 -7.819 65.877 1.00 44.66 218 GLN A N 1
ATOM 1809 C CA . GLN A 1 218 ? -29.596 -6.691 64.991 1.00 44.66 218 GLN A CA 1
ATOM 1810 C C . GLN A 1 218 ? -28.956 -6.899 63.615 1.00 44.66 218 GLN A C 1
ATOM 1812 O O . GLN A 1 218 ? -29.683 -6.778 62.642 1.00 44.66 218 GLN A O 1
ATOM 1817 N N . LEU A 1 219 ? -27.707 -7.364 63.547 1.00 48.28 219 LEU A N 1
ATOM 1818 C CA . LEU A 1 219 ? -26.875 -7.695 62.388 1.00 48.28 219 LEU A CA 1
ATOM 1819 C C . LEU A 1 219 ? -27.358 -8.942 61.651 1.00 48.28 219 LEU A C 1
ATOM 1821 O O . LEU A 1 219 ? -27.324 -8.950 60.433 1.00 48.28 219 LEU A O 1
ATOM 1825 N N . LYS A 1 220 ? -27.918 -9.966 62.311 1.00 50.16 220 LYS A N 1
ATOM 1826 C CA . LYS A 1 220 ? -28.661 -11.038 61.613 1.00 50.16 220 LYS A CA 1
ATOM 1827 C C . LYS A 1 220 ? -29.965 -10.519 61.011 1.00 50.16 220 LYS A C 1
ATOM 1829 O O . LYS A 1 220 ? -30.336 -10.962 59.926 1.00 50.16 220 LYS A O 1
ATOM 1834 N N . SER A 1 221 ? -30.654 -9.582 61.670 1.00 50.84 221 SER A N 1
ATOM 1835 C CA . SER A 1 221 ? -31.888 -8.983 61.140 1.00 50.84 221 SER A CA 1
ATOM 1836 C C . SER A 1 221 ? -31.620 -7.964 60.024 1.00 50.84 221 SER A C 1
ATOM 1838 O O . SER A 1 221 ? -32.355 -7.953 59.038 1.00 50.84 221 SER A O 1
ATOM 1840 N N . THR A 1 222 ? -30.546 -7.173 60.113 1.00 50.94 222 THR A N 1
ATOM 1841 C CA . THR A 1 222 ? -30.106 -6.218 59.094 1.00 50.94 222 THR A CA 1
ATOM 1842 C C . THR A 1 222 ? -29.326 -6.914 57.992 1.00 50.94 222 THR A C 1
ATOM 1844 O O . THR A 1 222 ? -29.617 -6.605 56.856 1.00 50.94 222 THR A O 1
ATOM 1847 N N . LYS A 1 223 ? -28.508 -7.956 58.223 1.00 47.53 223 LYS A N 1
ATOM 1848 C CA . LYS A 1 223 ? -28.031 -8.864 57.149 1.00 47.53 223 LYS A CA 1
ATOM 1849 C C . LYS A 1 223 ? -29.203 -9.539 56.449 1.00 47.53 223 LYS A C 1
ATOM 1851 O O . LYS A 1 223 ? -29.170 -9.636 55.232 1.00 47.53 223 LYS A O 1
ATOM 1856 N N . LYS A 1 224 ? -30.270 -9.959 57.148 1.00 48.84 224 LYS A N 1
ATOM 1857 C CA . LYS A 1 224 ? -31.493 -10.444 56.474 1.00 48.84 224 LYS A CA 1
ATOM 1858 C C . LYS A 1 224 ? -32.175 -9.341 55.672 1.00 48.84 224 LYS A C 1
ATOM 1860 O O . LYS A 1 224 ? -32.591 -9.615 54.557 1.00 48.84 224 LYS A O 1
ATOM 1865 N N . LYS A 1 225 ? -32.291 -8.117 56.192 1.00 51.78 225 LYS A N 1
ATOM 1866 C CA . LYS A 1 225 ? -32.915 -6.994 55.471 1.00 51.78 225 LYS A CA 1
ATOM 1867 C C . LYS A 1 225 ? -32.047 -6.472 54.318 1.00 51.78 225 LYS A C 1
ATOM 1869 O O . LYS A 1 225 ? -32.598 -6.161 53.281 1.00 51.78 225 LYS A O 1
ATOM 1874 N N . ILE A 1 226 ? -30.722 -6.475 54.436 1.00 49.44 226 ILE A N 1
ATOM 1875 C CA . ILE A 1 226 ? -29.741 -6.015 53.441 1.00 49.44 226 ILE A CA 1
ATOM 1876 C C . ILE A 1 226 ? -29.496 -7.103 52.388 1.00 49.44 226 ILE A C 1
ATOM 1878 O O . ILE A 1 226 ? -29.595 -6.804 51.204 1.00 49.44 226 ILE A O 1
ATOM 1882 N N . LYS A 1 227 ? -29.335 -8.387 52.752 1.00 50.75 227 LYS A N 1
ATOM 1883 C CA . LYS A 1 227 ? -29.381 -9.488 51.764 1.00 50.75 227 LYS A CA 1
ATOM 1884 C C . LYS A 1 227 ? -30.723 -9.519 51.023 1.00 50.75 227 LYS A C 1
ATOM 1886 O O . LYS A 1 227 ? -30.763 -9.807 49.837 1.00 50.75 227 LYS A O 1
ATOM 1891 N N . LYS A 1 228 ? -31.838 -9.211 51.692 1.00 48.00 228 LYS A N 1
ATOM 1892 C CA . LYS A 1 228 ? -33.177 -9.229 51.077 1.00 48.00 228 LYS A CA 1
ATOM 1893 C C . LYS A 1 228 ? -33.602 -7.896 50.447 1.00 48.00 228 LYS A C 1
ATOM 1895 O O . LYS A 1 228 ? -34.714 -7.849 49.936 1.00 48.00 228 LYS A O 1
ATOM 1900 N N . HIS A 1 229 ? -32.822 -6.815 50.530 1.00 51.12 229 HIS A N 1
ATOM 1901 C CA . HIS A 1 229 ? -33.143 -5.529 49.878 1.00 51.12 229 HIS A CA 1
ATOM 1902 C C . HIS A 1 229 ? -32.000 -5.027 48.991 1.00 51.12 229 HIS A C 1
ATOM 1904 O O . HIS A 1 229 ? -32.275 -4.704 47.844 1.00 51.12 229 HIS A O 1
ATOM 1910 N N . LYS A 1 230 ? -30.738 -5.030 49.448 1.00 48.34 230 LYS A N 1
ATOM 1911 C CA . LYS A 1 230 ? -29.574 -4.676 48.617 1.00 48.34 230 LYS A CA 1
ATOM 1912 C C . LYS A 1 230 ? -29.156 -5.823 47.698 1.00 48.34 230 LYS A C 1
ATOM 1914 O O . LYS A 1 230 ? -29.158 -5.620 46.499 1.00 48.34 230 LYS A O 1
ATOM 1919 N N . ILE A 1 231 ? -28.930 -7.050 48.189 1.00 51.31 231 ILE A N 1
ATOM 1920 C CA . ILE A 1 231 ? -28.564 -8.165 47.280 1.00 51.31 231 ILE A CA 1
ATOM 1921 C C . ILE A 1 231 ? -29.722 -8.524 46.348 1.00 51.31 231 ILE A C 1
ATOM 1923 O O . ILE A 1 231 ? -29.489 -8.800 45.188 1.00 51.31 231 ILE A O 1
ATOM 1927 N N . THR A 1 232 ? -30.983 -8.470 46.779 1.00 53.53 232 THR A N 1
ATOM 1928 C CA . THR A 1 232 ? -32.115 -8.640 45.845 1.00 53.53 232 THR A CA 1
ATOM 1929 C C . THR A 1 232 ? -32.356 -7.430 44.946 1.00 53.53 232 THR A C 1
ATOM 1931 O O . THR A 1 232 ? -33.015 -7.583 43.927 1.00 53.53 232 THR A O 1
ATOM 1934 N N . GLY A 1 233 ? -31.924 -6.234 45.354 1.00 51.78 233 GLY A N 1
ATOM 1935 C CA . GLY A 1 233 ? -32.000 -5.009 44.556 1.00 51.78 233 GLY A CA 1
ATOM 1936 C C . GLY A 1 233 ? -30.969 -5.066 43.439 1.00 51.78 233 GLY A C 1
ATOM 1937 O O . GLY A 1 233 ? -31.353 -5.169 42.281 1.00 51.78 233 GLY A O 1
ATOM 1938 N N . TYR A 1 234 ? -29.695 -5.203 43.808 1.00 49.66 234 TYR A N 1
ATOM 1939 C CA . TYR A 1 234 ? -28.586 -5.427 42.887 1.00 49.66 234 TYR A CA 1
ATOM 1940 C C . TYR A 1 234 ? -28.746 -6.716 42.086 1.00 49.66 234 TYR A C 1
ATOM 1942 O O . TYR A 1 234 ? -28.521 -6.695 40.898 1.00 49.66 234 TYR A O 1
ATOM 1950 N N . SER A 1 235 ? -29.243 -7.826 42.639 1.00 52.97 235 SER A N 1
ATOM 1951 C CA . SER A 1 235 ? -29.524 -9.033 41.838 1.00 52.97 235 SER A CA 1
ATOM 1952 C C . SER A 1 235 ? -30.683 -8.828 40.861 1.00 52.97 235 SER A C 1
ATOM 1954 O O . SER A 1 235 ? -30.698 -9.454 39.808 1.00 52.97 235 SER A O 1
ATOM 1956 N N . LYS A 1 236 ? -31.663 -7.965 41.164 1.00 58.06 236 LYS A N 1
ATOM 1957 C CA . LYS A 1 236 ? -32.701 -7.592 40.189 1.00 58.06 236 LYS A CA 1
ATOM 1958 C C . LYS A 1 236 ? -32.161 -6.635 39.132 1.00 58.06 236 LYS A C 1
ATOM 1960 O O . LYS A 1 236 ? -32.602 -6.731 37.996 1.00 58.06 236 LYS A O 1
ATOM 1965 N N . GLU A 1 237 ? -31.261 -5.728 39.489 1.00 54.97 237 GLU A N 1
ATOM 1966 C CA . GLU A 1 237 ? -30.602 -4.819 38.548 1.00 54.97 237 GLU A CA 1
ATOM 1967 C C . GLU A 1 237 ? -29.599 -5.558 37.670 1.00 54.97 237 GLU A C 1
ATOM 1969 O O . GLU A 1 237 ? -29.714 -5.468 36.461 1.00 54.97 237 GLU A O 1
ATOM 1974 N N . ILE A 1 238 ? -28.749 -6.409 38.238 1.00 58.28 238 ILE A N 1
ATOM 1975 C CA . ILE A 1 238 ? -27.873 -7.340 37.524 1.00 58.28 238 ILE A CA 1
ATOM 1976 C C . ILE A 1 238 ? -28.706 -8.250 36.628 1.00 58.28 238 ILE A C 1
ATOM 1978 O O . ILE A 1 238 ? -28.415 -8.319 35.453 1.00 58.28 238 ILE A O 1
ATOM 1982 N N . LYS A 1 239 ? -29.820 -8.842 37.083 1.00 59.62 239 LYS A N 1
ATOM 1983 C CA 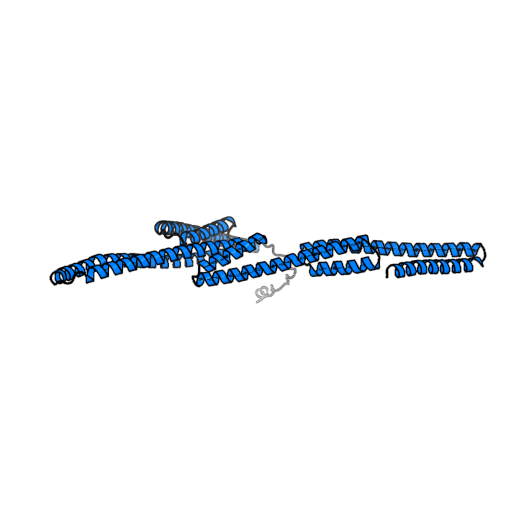. LYS A 1 239 ? -30.693 -9.620 36.178 1.00 59.62 239 LYS A CA 1
ATOM 1984 C C . LYS A 1 239 ? -31.332 -8.790 35.068 1.00 59.62 239 LYS A C 1
ATOM 1986 O O . LYS A 1 239 ? -31.655 -9.335 34.018 1.00 59.62 239 LYS A O 1
ATOM 1991 N N . LYS A 1 240 ? -31.573 -7.495 35.290 1.00 65.12 240 LYS A N 1
ATOM 1992 C CA . LYS A 1 240 ? -32.033 -6.583 34.233 1.00 65.12 240 LYS A CA 1
ATOM 1993 C C . LYS A 1 240 ? -30.895 -6.250 33.268 1.00 65.12 240 LYS A C 1
ATOM 1995 O O . LYS A 1 240 ? -31.156 -6.201 32.077 1.00 65.12 240 LYS A O 1
ATOM 2000 N N . ILE A 1 241 ? -29.673 -6.067 33.763 1.00 56.25 241 ILE A N 1
ATOM 2001 C CA . ILE A 1 241 ? -28.462 -5.833 32.970 1.00 56.25 241 ILE A CA 1
ATOM 2002 C C . ILE A 1 241 ? -28.110 -7.094 32.172 1.00 56.25 241 ILE A C 1
ATOM 2004 O O . ILE A 1 241 ? -27.981 -7.010 30.968 1.00 56.25 241 ILE A O 1
ATOM 2008 N N . GLU A 1 242 ? -28.097 -8.278 32.783 1.00 61.19 242 GLU A N 1
ATOM 2009 C CA . GLU A 1 242 ? -27.937 -9.580 32.123 1.00 61.19 242 GLU A CA 1
ATOM 2010 C C . GLU A 1 242 ? -29.009 -9.810 31.051 1.00 61.19 242 GLU A C 1
ATOM 2012 O O . GLU A 1 242 ? -28.701 -10.310 29.974 1.00 61.19 242 GLU A O 1
ATOM 2017 N N . LYS A 1 243 ? -30.270 -9.430 31.313 1.00 67.12 243 LYS A N 1
ATOM 2018 C CA . LYS A 1 243 ? -31.341 -9.498 30.307 1.00 67.12 243 LYS A CA 1
ATOM 2019 C C . LYS A 1 243 ? -31.102 -8.510 29.164 1.00 67.12 243 LYS A C 1
ATOM 2021 O O . LYS A 1 243 ? -31.280 -8.908 28.025 1.00 67.12 243 LYS A O 1
ATOM 2026 N N . ARG A 1 244 ? -30.646 -7.286 29.456 1.00 64.31 244 ARG A N 1
ATOM 2027 C CA . ARG A 1 244 ? -30.278 -6.277 28.448 1.00 64.31 244 ARG A CA 1
ATOM 2028 C C . ARG A 1 244 ? -29.070 -6.696 27.614 1.00 64.31 244 ARG A C 1
ATOM 2030 O O . ARG A 1 244 ? -29.153 -6.614 26.406 1.00 64.31 244 ARG A O 1
ATOM 2037 N N . ILE A 1 245 ? -28.007 -7.218 28.225 1.00 61.81 245 ILE A N 1
ATOM 2038 C CA . ILE A 1 245 ? -26.824 -7.755 27.530 1.00 61.81 245 ILE A CA 1
ATOM 2039 C C . ILE A 1 245 ? -27.228 -8.936 26.647 1.00 61.81 245 ILE A C 1
ATOM 2041 O O . ILE A 1 245 ? -26.749 -9.079 25.528 1.00 61.81 245 ILE A O 1
ATOM 2045 N N . LYS A 1 246 ? -28.124 -9.800 27.134 1.00 65.25 246 LYS A N 1
ATOM 2046 C CA . LYS A 1 246 ? -28.624 -10.921 26.338 1.00 65.25 246 LYS A CA 1
ATOM 2047 C C . LYS A 1 246 ? -29.486 -10.450 25.165 1.00 65.25 246 LYS A C 1
ATOM 2049 O O . LYS A 1 246 ? -29.313 -10.961 24.068 1.00 65.25 246 LYS A O 1
ATOM 2054 N N . GLU A 1 247 ? -30.359 -9.471 25.387 1.00 63.94 247 GLU A N 1
ATOM 2055 C CA . GLU A 1 247 ? -31.137 -8.820 24.327 1.00 63.94 247 GLU A CA 1
ATOM 2056 C C . GLU A 1 247 ? -30.214 -8.104 23.326 1.00 63.94 247 GLU A C 1
ATOM 2058 O O . GLU A 1 247 ? -30.434 -8.219 22.130 1.00 63.94 247 GLU A O 1
ATOM 2063 N N . GLN A 1 248 ? -29.130 -7.467 23.777 1.00 53.62 248 GLN A N 1
ATOM 2064 C CA . GLN A 1 248 ? -28.123 -6.819 22.931 1.00 53.62 248 GLN A CA 1
ATOM 2065 C C . GLN A 1 248 ? -27.362 -7.835 22.071 1.00 53.62 248 GLN A C 1
ATOM 2067 O O . GLN A 1 248 ? -27.252 -7.639 20.869 1.00 53.62 248 GLN A O 1
ATOM 2072 N N . LYS A 1 249 ? -26.955 -8.981 22.633 1.00 65.38 249 LYS A N 1
ATOM 2073 C CA . LYS A 1 249 ? -26.341 -10.078 21.862 1.00 65.38 249 LYS A CA 1
ATOM 2074 C C . LYS A 1 249 ? -27.300 -10.717 20.859 1.00 65.38 249 LYS A C 1
ATOM 2076 O O . LYS A 1 249 ? -26.889 -11.081 19.762 1.00 65.38 249 LYS A O 1
ATOM 2081 N N . GLU A 1 250 ? -28.569 -10.882 21.230 1.00 66.38 250 GLU A N 1
ATOM 2082 C CA . GLU A 1 250 ? -29.608 -11.370 20.313 1.00 66.38 250 GLU A CA 1
ATOM 2083 C C . GLU A 1 250 ? -29.853 -10.352 19.180 1.00 66.38 250 GLU A C 1
ATOM 2085 O O . GLU A 1 250 ? -29.986 -10.746 18.023 1.00 66.38 250 GLU A O 1
ATOM 2090 N N . LEU A 1 251 ? -29.816 -9.048 19.479 1.00 58.91 251 LEU A N 1
ATOM 2091 C CA . LEU A 1 251 ? -29.921 -7.972 18.491 1.00 58.91 251 LEU A CA 1
ATOM 2092 C C . LEU A 1 251 ? -28.689 -7.882 17.577 1.00 58.91 251 LEU A C 1
ATOM 2094 O O . LEU A 1 251 ? -28.861 -7.739 16.371 1.00 58.91 251 LEU A O 1
ATOM 2098 N N . GLU A 1 252 ? -27.472 -8.018 18.103 1.00 63.38 252 GLU A N 1
ATOM 2099 C CA . GLU A 1 252 ? -26.227 -8.097 17.320 1.00 63.38 252 GLU A CA 1
ATOM 2100 C C . GLU A 1 252 ? -26.236 -9.306 16.377 1.00 63.38 252 GLU A C 1
ATOM 2102 O O . GLU A 1 252 ? -25.869 -9.190 15.207 1.00 63.38 252 GLU A O 1
ATOM 2107 N N . GLN A 1 253 ? -26.717 -10.463 16.848 1.00 70.25 253 GLN A N 1
ATOM 2108 C CA . GLN A 1 253 ? -26.895 -11.644 16.001 1.00 70.25 253 GLN A CA 1
ATOM 2109 C C . GLN A 1 253 ? -27.926 -11.404 14.893 1.00 70.25 253 GLN A C 1
ATOM 2111 O O . GLN A 1 253 ? -27.654 -11.728 13.736 1.00 70.25 253 GLN A O 1
ATOM 2116 N N . GLU A 1 254 ? -29.077 -10.797 15.203 1.00 66.25 254 GLU A N 1
ATOM 2117 C CA . GLU A 1 254 ? -30.059 -10.415 14.179 1.00 66.25 254 GLU A CA 1
ATOM 2118 C C . GLU A 1 254 ? -29.473 -9.414 13.168 1.00 66.25 254 GLU A C 1
ATOM 2120 O O . GLU A 1 254 ? -29.764 -9.510 11.973 1.00 66.25 254 GLU A O 1
ATOM 2125 N N . LEU A 1 255 ? -28.632 -8.477 13.611 1.00 62.31 255 LEU A N 1
ATOM 2126 C CA . LEU A 1 255 ? -28.007 -7.462 12.760 1.00 62.31 255 LEU A CA 1
ATOM 2127 C C . LEU A 1 255 ? -26.967 -8.085 11.825 1.00 62.31 255 LEU A C 1
ATOM 2129 O O . LEU A 1 255 ? -27.009 -7.820 10.626 1.00 62.31 255 LEU A O 1
ATOM 2133 N N . ASN A 1 256 ? -26.133 -8.996 12.327 1.00 69.44 256 ASN A N 1
ATOM 2134 C CA . ASN A 1 256 ? -25.195 -9.767 11.507 1.00 69.44 256 ASN A CA 1
ATOM 2135 C C . ASN A 1 256 ? -25.917 -10.659 10.492 1.00 69.44 256 ASN A C 1
ATOM 2137 O O . ASN A 1 256 ? -25.531 -10.725 9.327 1.00 69.44 256 ASN A O 1
ATOM 2141 N N . GLU A 1 257 ? -27.024 -11.297 10.878 1.00 70.94 257 GLU A N 1
ATOM 2142 C CA . GLU A 1 257 ? -27.846 -12.035 9.918 1.00 70.94 257 GLU A CA 1
ATOM 2143 C C . GLU A 1 257 ? -28.463 -11.130 8.846 1.00 70.94 257 GLU A C 1
ATOM 2145 O O . GLU A 1 257 ? -28.622 -11.552 7.696 1.00 70.94 257 GLU A O 1
ATOM 2150 N N . ILE A 1 258 ? -28.863 -9.910 9.207 1.00 67.44 258 ILE A N 1
ATOM 2151 C CA . ILE A 1 258 ? -29.399 -8.927 8.264 1.00 67.44 258 ILE A CA 1
ATOM 2152 C C . ILE A 1 258 ? -28.287 -8.401 7.351 1.00 67.44 258 ILE A C 1
ATOM 2154 O O . ILE A 1 258 ? -28.531 -8.311 6.149 1.00 67.44 258 ILE A O 1
ATOM 2158 N N . LYS A 1 259 ? -27.085 -8.126 7.872 1.00 70.19 259 LYS A N 1
ATOM 2159 C CA . LYS A 1 259 ? -25.903 -7.716 7.099 1.00 70.19 259 LYS A CA 1
ATOM 2160 C C . LYS A 1 259 ? -25.554 -8.775 6.057 1.00 70.19 259 LYS A C 1
ATOM 2162 O O . LYS A 1 259 ? -25.610 -8.481 4.867 1.00 70.19 259 LYS A O 1
ATOM 2167 N N . ASN A 1 260 ? -25.416 -10.034 6.475 1.00 71.94 260 ASN A N 1
ATOM 2168 C CA . ASN A 1 260 ? -25.157 -11.162 5.574 1.00 71.94 260 ASN A CA 1
ATOM 2169 C C . ASN A 1 260 ? -26.261 -11.330 4.515 1.00 71.94 260 ASN A C 1
ATOM 2171 O O . ASN A 1 260 ? -25.994 -11.643 3.356 1.00 71.94 260 ASN A O 1
ATOM 2175 N N . LYS A 1 261 ? -27.533 -11.108 4.882 1.00 70.38 261 LYS A N 1
ATOM 2176 C CA . LYS A 1 261 ? -28.648 -11.124 3.918 1.00 70.38 261 LYS A CA 1
ATOM 2177 C C . LYS A 1 261 ? -28.593 -9.939 2.954 1.00 70.38 261 LYS A C 1
ATOM 2179 O O . LYS A 1 261 ? -29.047 -10.089 1.823 1.00 70.38 261 LYS A O 1
ATOM 2184 N N . ILE A 1 262 ? -28.124 -8.768 3.375 1.00 63.66 262 ILE A N 1
ATOM 2185 C CA . ILE A 1 262 ? -27.971 -7.594 2.507 1.00 63.66 262 ILE A CA 1
ATOM 2186 C C . ILE A 1 262 ? -26.806 -7.815 1.548 1.00 63.66 262 ILE A C 1
ATOM 2188 O O . ILE A 1 262 ? -27.027 -7.684 0.351 1.00 63.66 262 ILE A O 1
ATOM 2192 N N . GLU A 1 263 ? -25.642 -8.238 2.035 1.00 69.38 263 GLU A N 1
ATOM 2193 C CA . GLU A 1 263 ? -24.475 -8.592 1.214 1.00 69.38 263 GLU A CA 1
ATOM 2194 C C . GLU A 1 263 ? -24.839 -9.639 0.158 1.00 69.38 263 GLU A C 1
ATOM 2196 O O . GLU A 1 263 ? -24.688 -9.389 -1.034 1.00 69.38 263 GLU A O 1
ATOM 2201 N N . HIS A 1 264 ? -25.475 -10.742 0.563 1.00 69.62 264 HIS A N 1
ATOM 2202 C CA . HIS A 1 264 ? -25.942 -11.770 -0.371 1.00 69.62 264 HIS A CA 1
ATOM 2203 C C . HIS A 1 264 ? -26.9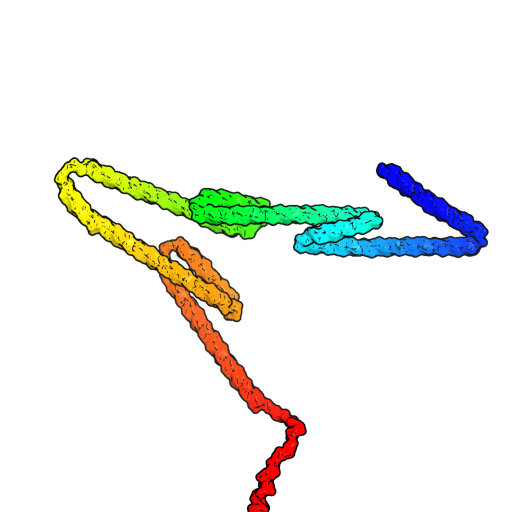77 -11.233 -1.378 1.00 69.62 264 HIS A C 1
ATOM 2205 O O . HIS A 1 264 ? -27.001 -11.630 -2.541 1.00 69.62 264 HIS A O 1
ATOM 2211 N N . ASN A 1 265 ? -27.878 -10.335 -0.960 1.00 63.34 265 ASN A N 1
ATOM 2212 C CA . ASN A 1 265 ? -28.844 -9.727 -1.881 1.00 63.34 265 ASN A CA 1
ATOM 2213 C C . ASN A 1 265 ? -28.197 -8.713 -2.834 1.00 63.34 265 ASN A C 1
ATOM 2215 O O . ASN A 1 265 ? -28.713 -8.566 -3.941 1.00 63.34 265 ASN A O 1
ATOM 2219 N N . LEU A 1 266 ? -27.139 -8.012 -2.419 1.00 62.25 266 LEU A N 1
ATOM 2220 C CA . LEU A 1 266 ? -26.355 -7.099 -3.254 1.00 62.25 266 LEU A CA 1
ATOM 2221 C C . LEU A 1 266 ? -25.544 -7.891 -4.284 1.00 62.25 266 LEU A C 1
ATOM 2223 O O . LEU A 1 266 ? -25.657 -7.606 -5.472 1.00 62.25 266 LEU A O 1
ATOM 2227 N N . GLU A 1 267 ? -24.876 -8.964 -3.860 1.00 65.12 267 GLU A N 1
ATOM 2228 C CA . GLU A 1 267 ? -24.135 -9.886 -4.732 1.00 65.12 267 GLU A CA 1
ATOM 2229 C C . GLU A 1 267 ? -25.059 -10.556 -5.773 1.00 65.12 267 GLU A C 1
ATOM 2231 O O . GLU A 1 267 ? -24.746 -10.639 -6.962 1.00 65.12 267 GLU A O 1
ATOM 2236 N N . GLU A 1 268 ? -26.280 -10.947 -5.387 1.00 59.97 268 GLU A N 1
ATOM 2237 C CA . GLU A 1 268 ? -27.292 -11.423 -6.344 1.00 59.97 268 GLU A CA 1
ATOM 2238 C C . GLU A 1 268 ? -27.882 -10.308 -7.235 1.00 59.97 268 GLU A C 1
ATOM 2240 O O . GLU A 1 268 ? -28.479 -10.589 -8.287 1.00 59.97 268 GLU A O 1
ATOM 2245 N N . ALA A 1 269 ? -27.792 -9.044 -6.812 1.00 52.66 269 ALA A N 1
ATOM 2246 C CA . ALA A 1 269 ? -28.385 -7.889 -7.482 1.00 52.66 269 ALA A CA 1
ATOM 2247 C C . ALA A 1 269 ? -27.413 -7.076 -8.347 1.00 52.66 269 ALA A C 1
ATOM 2249 O O . ALA A 1 269 ? -27.891 -6.185 -9.055 1.00 52.66 269 ALA A O 1
ATOM 2250 N N . ASP A 1 270 ? -26.136 -7.455 -8.409 1.00 52.47 270 ASP A N 1
ATOM 2251 C CA . ASP A 1 270 ? -25.080 -6.860 -9.251 1.00 52.47 270 ASP A CA 1
ATOM 2252 C C . ASP A 1 270 ? -25.425 -6.791 -10.753 1.00 52.47 270 ASP A C 1
ATOM 2254 O O . ASP A 1 270 ? -24.802 -6.091 -11.543 1.00 52.47 270 ASP A O 1
ATOM 2258 N N . ASN A 1 271 ? -26.483 -7.486 -11.177 1.00 54.06 271 ASN A N 1
ATOM 2259 C CA . ASN A 1 271 ? -26.995 -7.450 -12.546 1.00 54.06 271 ASN A CA 1
ATOM 2260 C C . ASN A 1 271 ? -28.336 -6.697 -12.711 1.00 54.06 271 ASN A C 1
ATOM 2262 O O . ASN A 1 271 ? -28.953 -6.776 -13.783 1.00 54.06 271 ASN A O 1
ATOM 2266 N N . LEU A 1 272 ? -28.873 -6.052 -11.665 1.00 52.38 272 LEU A N 1
ATOM 2267 C CA . LEU A 1 272 ? -30.267 -5.574 -11.632 1.00 52.38 272 LEU A CA 1
ATOM 2268 C C . LEU A 1 272 ? -30.547 -4.224 -10.946 1.00 52.38 272 LEU A C 1
ATOM 2270 O O . LEU A 1 272 ? -31.675 -3.755 -11.127 1.00 52.38 272 LEU A O 1
ATOM 2274 N N . ILE A 1 273 ? -29.621 -3.624 -10.195 1.00 49.81 273 ILE A N 1
ATOM 2275 C CA . ILE A 1 273 ? -29.853 -2.370 -9.446 1.00 49.81 273 ILE A CA 1
ATOM 2276 C C . ILE A 1 273 ? -29.050 -1.210 -10.065 1.00 49.81 273 ILE A C 1
ATOM 2278 O O . ILE A 1 273 ? -27.921 -1.407 -10.502 1.00 49.81 273 ILE A O 1
ATOM 2282 N N . ASP A 1 274 ? -29.658 -0.019 -10.149 1.00 57.09 274 ASP A N 1
ATOM 2283 C CA . ASP A 1 274 ? -28.995 1.209 -10.619 1.00 57.09 274 ASP A CA 1
ATOM 2284 C C . ASP A 1 274 ? -27.970 1.694 -9.573 1.00 57.09 274 ASP A C 1
ATOM 2286 O O . ASP A 1 274 ? -28.240 1.696 -8.374 1.00 57.09 274 ASP A O 1
ATOM 2290 N N . GLU A 1 275 ? -26.820 2.180 -10.040 1.00 54.22 275 GLU A N 1
ATOM 2291 C CA . GLU A 1 275 ? -25.627 2.586 -9.266 1.00 54.22 275 GLU A CA 1
ATOM 2292 C C . GLU A 1 275 ? -25.929 3.485 -8.043 1.00 54.22 275 GLU A C 1
ATOM 2294 O O . GLU A 1 275 ? -25.332 3.344 -6.979 1.00 54.22 275 GLU A O 1
ATOM 2299 N N . LYS A 1 276 ? -26.954 4.344 -8.135 1.00 55.97 276 LYS A N 1
ATOM 2300 C CA . LYS A 1 276 ? -27.397 5.220 -7.031 1.00 55.97 276 LYS A CA 1
ATOM 2301 C C . LYS A 1 276 ? -28.083 4.490 -5.876 1.00 55.97 276 LYS A C 1
ATOM 2303 O O . LYS A 1 276 ? -28.044 4.962 -4.742 1.00 55.97 276 LYS A O 1
ATOM 2308 N N . GLU A 1 277 ? -28.777 3.394 -6.158 1.00 56.94 277 GLU A N 1
ATOM 2309 C CA . GLU A 1 277 ? -29.425 2.572 -5.131 1.00 56.94 277 GLU A CA 1
ATOM 2310 C C . GLU A 1 277 ? -28.401 1.671 -4.432 1.00 56.94 277 GLU A C 1
ATOM 2312 O O . GLU A 1 277 ? -28.539 1.417 -3.236 1.00 56.94 277 GLU A O 1
ATOM 2317 N N . TYR A 1 278 ? -27.346 1.275 -5.151 1.00 59.03 278 TYR A N 1
ATOM 2318 C CA . TYR A 1 278 ? -26.197 0.551 -4.610 1.00 59.03 278 TYR A CA 1
ATOM 2319 C C . TYR A 1 278 ? -25.387 1.417 -3.632 1.00 59.03 278 TYR A C 1
ATOM 2321 O O . TYR A 1 278 ? -25.214 1.041 -2.475 1.00 59.03 278 TYR A O 1
ATOM 2329 N N . GLU A 1 279 ? -25.014 2.641 -4.024 1.00 61.56 279 GLU A N 1
ATOM 2330 C CA . GLU A 1 279 ? -24.341 3.593 -3.122 1.00 61.56 279 GLU A CA 1
ATOM 2331 C C . GLU A 1 279 ? -25.179 3.939 -1.880 1.00 61.56 279 GLU A C 1
ATOM 2333 O O . GLU A 1 279 ? -24.649 4.133 -0.786 1.00 61.56 279 GLU A O 1
ATOM 2338 N N . ALA A 1 280 ? -26.505 4.027 -2.025 1.00 61.41 280 ALA A N 1
ATOM 2339 C CA . ALA A 1 280 ? -27.393 4.276 -0.895 1.00 61.41 280 ALA A CA 1
ATOM 2340 C C . ALA A 1 280 ? -27.471 3.080 0.069 1.00 61.41 280 ALA A C 1
ATOM 2342 O O . ALA A 1 280 ? -27.738 3.288 1.252 1.00 61.41 280 ALA A O 1
ATOM 2343 N N . ALA A 1 281 ? -27.267 1.853 -0.421 1.00 58.00 281 ALA A N 1
ATOM 2344 C CA . ALA A 1 281 ? -27.195 0.650 0.402 1.00 58.00 281 ALA A CA 1
ATOM 2345 C C . ALA A 1 281 ? -25.852 0.551 1.139 1.00 58.00 281 ALA A C 1
ATOM 2347 O O . ALA A 1 281 ? -25.863 0.267 2.334 1.00 58.00 281 ALA A O 1
ATOM 2348 N N . LEU A 1 282 ? -24.738 0.880 0.475 1.00 63.09 282 LEU A N 1
ATOM 2349 C CA . LEU A 1 282 ? -23.408 0.939 1.094 1.00 63.09 282 LEU A CA 1
ATOM 2350 C C . LEU A 1 282 ? -23.356 1.960 2.236 1.00 63.09 282 LEU A C 1
ATOM 2352 O O . LEU A 1 282 ? -23.051 1.603 3.363 1.00 63.09 282 LEU A O 1
ATOM 2356 N N . LYS A 1 283 ? -23.843 3.188 2.011 1.00 67.56 283 LYS A N 1
ATOM 2357 C CA . LYS A 1 283 ? -23.923 4.217 3.071 1.00 67.56 283 LYS A CA 1
ATOM 2358 C C . LYS A 1 283 ? -24.805 3.829 4.260 1.00 67.56 283 LYS A C 1
ATOM 2360 O O . LYS A 1 283 ? -24.711 4.430 5.329 1.00 67.56 283 LYS A O 1
ATOM 2365 N N . LEU A 1 284 ? -25.744 2.902 4.068 1.00 60.84 284 LEU A N 1
ATOM 2366 C CA . LEU A 1 284 ? -26.568 2.373 5.156 1.00 60.84 284 LEU A CA 1
ATOM 2367 C C . LEU A 1 284 ? -25.859 1.257 5.930 1.00 60.84 284 LEU A C 1
ATOM 2369 O O . LEU A 1 284 ? -26.224 1.064 7.095 1.00 60.84 284 LEU A O 1
ATOM 2373 N N . LEU A 1 285 ? -24.913 0.566 5.284 1.00 61.16 285 LEU A N 1
ATOM 2374 C CA . LEU A 1 285 ? -24.033 -0.454 5.848 1.00 61.16 285 LEU A CA 1
ATOM 2375 C C . LEU A 1 285 ? -22.931 0.193 6.705 1.00 61.16 285 LEU A C 1
ATOM 2377 O O . LEU A 1 285 ? -22.764 -0.195 7.855 1.00 61.16 285 LEU A O 1
ATOM 2381 N N . ASP A 1 286 ? -22.309 1.272 6.234 1.00 63.47 286 ASP A N 1
ATOM 2382 C CA . ASP A 1 286 ? -21.323 2.021 7.037 1.00 63.47 286 ASP A CA 1
ATOM 2383 C C . ASP A 1 286 ? -21.978 2.546 8.327 1.00 63.47 286 ASP A C 1
ATOM 2385 O O . ASP A 1 286 ? -21.552 2.271 9.442 1.00 63.47 286 ASP A O 1
ATOM 2389 N N . LYS A 1 287 ? -23.177 3.135 8.202 1.00 63.34 287 LYS A N 1
ATOM 2390 C CA . LYS A 1 287 ? -23.983 3.550 9.363 1.00 63.34 287 LYS A CA 1
ATOM 2391 C C . LYS A 1 287 ? -24.462 2.407 10.263 1.00 63.34 287 LYS A C 1
ATOM 2393 O O . LYS A 1 287 ? -25.039 2.681 11.315 1.00 63.34 287 LYS A O 1
ATOM 2398 N N . THR A 1 288 ? -24.409 1.142 9.836 1.00 53.94 288 THR A N 1
ATOM 2399 C CA . THR A 1 288 ? -24.665 0.011 10.753 1.00 53.94 288 THR A CA 1
ATOM 2400 C C . THR A 1 288 ? -23.451 -0.310 11.601 1.00 53.94 288 THR A C 1
ATOM 2402 O O . THR A 1 288 ? -23.646 -0.682 12.754 1.00 53.94 288 THR A O 1
ATOM 2405 N N . GLU A 1 289 ? -22.253 -0.169 11.045 1.00 57.47 289 GLU A N 1
ATOM 2406 C CA . GLU A 1 289 ? -21.001 -0.405 11.762 1.00 57.47 289 GLU A CA 1
ATOM 2407 C C . GLU A 1 289 ? -20.789 0.677 12.818 1.00 57.47 289 GLU A C 1
ATOM 2409 O O . GLU A 1 289 ? -20.588 0.340 13.981 1.00 57.47 289 GLU A O 1
ATOM 2414 N N . ASP A 1 290 ? -21.023 1.944 12.463 1.00 57.78 290 ASP A N 1
ATOM 2415 C CA . ASP A 1 290 ? -20.953 3.065 13.409 1.00 57.78 290 ASP A CA 1
ATOM 2416 C C . ASP A 1 290 ? -21.917 2.880 14.585 1.00 57.78 290 ASP A C 1
ATOM 2418 O O . ASP A 1 290 ? -21.549 3.009 15.749 1.00 57.78 290 ASP A O 1
ATOM 2422 N N . LEU A 1 291 ? -23.176 2.537 14.282 1.00 55.03 291 LEU A N 1
ATOM 2423 C CA . LEU A 1 291 ? -24.183 2.383 15.323 1.00 55.03 291 LEU A CA 1
ATOM 2424 C C . LEU A 1 291 ? -23.871 1.205 16.230 1.00 55.03 291 LEU A C 1
ATOM 2426 O O . LEU A 1 291 ? -24.094 1.363 17.417 1.00 55.03 291 LEU A O 1
ATOM 2430 N N . ALA A 1 292 ? -23.353 0.080 15.716 1.00 52.69 292 ALA A N 1
ATOM 2431 C CA . ALA A 1 292 ? -22.998 -1.098 16.513 1.00 52.69 292 ALA A CA 1
ATOM 2432 C C . ALA A 1 292 ? -22.033 -0.780 17.672 1.00 52.69 292 ALA A C 1
ATOM 2434 O O . ALA A 1 292 ? -22.059 -1.496 18.673 1.00 52.69 292 ALA A O 1
ATOM 2435 N N . ASN A 1 293 ? -21.275 0.312 17.566 1.00 57.25 293 ASN A N 1
ATOM 2436 C CA . ASN A 1 293 ? -20.274 0.722 18.541 1.00 57.25 293 ASN A CA 1
ATOM 2437 C C . ASN A 1 293 ? -20.814 1.662 19.649 1.00 57.25 293 ASN A C 1
ATOM 2439 O O . ASN A 1 293 ? -20.186 1.765 20.701 1.00 57.25 293 ASN A O 1
ATOM 2443 N N . ASP A 1 294 ? -21.995 2.285 19.494 1.00 52.50 294 ASP A N 1
ATOM 2444 C CA . ASP A 1 294 ? -22.390 3.472 20.288 1.00 52.50 294 ASP A CA 1
ATOM 2445 C C . ASP A 1 294 ? -23.365 3.246 21.476 1.00 52.50 294 ASP A C 1
ATOM 2447 O O . ASP A 1 294 ? -23.823 4.199 22.102 1.00 52.50 294 ASP A O 1
ATOM 2451 N N . ASN A 1 295 ? -23.664 2.009 21.893 1.00 51.03 295 ASN A N 1
ATOM 2452 C CA . ASN A 1 295 ? -24.402 1.685 23.144 1.00 51.03 295 ASN A CA 1
ATOM 2453 C C . ASN A 1 295 ? -25.821 2.304 23.359 1.00 51.03 295 ASN A C 1
ATOM 2455 O O . ASN A 1 295 ? -26.429 2.055 24.407 1.00 51.03 295 ASN A O 1
ATOM 2459 N N . ASP A 1 296 ? -26.407 3.041 22.406 1.00 58.19 296 ASP A N 1
ATOM 2460 C CA . ASP A 1 296 ? -27.645 3.822 22.618 1.00 58.19 296 ASP A CA 1
ATOM 2461 C C . ASP A 1 296 ? -28.942 3.148 22.093 1.00 58.19 296 ASP A C 1
ATOM 2463 O O . ASP A 1 296 ? -29.505 3.483 21.047 1.00 58.19 296 ASP A O 1
ATOM 2467 N N . LEU A 1 297 ? -29.450 2.163 22.846 1.00 51.62 297 LEU A N 1
ATOM 2468 C CA . LEU A 1 297 ? -30.545 1.234 22.477 1.00 51.62 297 LEU A CA 1
ATOM 2469 C C . LEU A 1 297 ? -31.825 1.857 21.864 1.00 51.62 297 LEU A C 1
ATOM 2471 O O . LEU A 1 297 ? -32.462 1.228 21.013 1.00 51.62 297 LEU A O 1
ATOM 2475 N N . ASP A 1 298 ? -32.223 3.065 22.271 1.00 55.00 298 ASP A N 1
ATOM 2476 C CA . ASP A 1 298 ? -33.452 3.712 21.775 1.00 55.00 298 ASP A CA 1
ATOM 2477 C C . ASP A 1 298 ? -33.291 4.229 20.330 1.00 55.00 298 ASP A C 1
ATOM 2479 O O . ASP A 1 298 ? -34.236 4.201 19.527 1.00 55.00 298 ASP A O 1
ATOM 2483 N N . GLU A 1 299 ? -32.082 4.662 19.961 1.00 57.53 299 GLU A N 1
ATOM 2484 C CA . GLU A 1 299 ? -31.763 5.081 18.596 1.00 57.53 299 GLU A CA 1
ATOM 2485 C C . GLU A 1 299 ? -31.610 3.859 17.674 1.00 57.53 299 GLU A C 1
ATOM 2487 O O . GLU A 1 299 ? -32.112 3.866 16.541 1.00 57.53 299 GLU A O 1
ATOM 2492 N N . TYR A 1 300 ? -31.086 2.748 18.207 1.00 53.44 300 TYR A N 1
ATOM 2493 C CA . TYR A 1 300 ? -31.048 1.449 17.526 1.00 53.44 300 TYR A CA 1
ATOM 2494 C C . TYR A 1 300 ? -32.440 0.916 17.157 1.00 53.44 300 TYR A C 1
ATOM 2496 O O . TYR A 1 300 ? -32.668 0.540 16.001 1.00 53.44 300 TYR A O 1
ATOM 2504 N N . GLU A 1 301 ? -33.402 0.880 18.088 1.00 55.22 301 GLU A N 1
ATOM 2505 C CA . GLU A 1 301 ? -34.760 0.388 17.790 1.00 55.22 301 GLU A CA 1
ATOM 2506 C C . GLU A 1 301 ? -35.468 1.254 16.735 1.00 55.22 301 GLU A C 1
ATOM 2508 O O . GLU A 1 301 ? -36.200 0.747 15.869 1.00 55.22 301 GLU A O 1
ATOM 2513 N N . SER A 1 302 ? -35.246 2.569 16.775 1.00 66.56 302 SER A N 1
ATOM 2514 C CA . SER A 1 302 ? -35.775 3.514 15.790 1.00 66.56 302 SER A CA 1
ATOM 2515 C C . SER A 1 302 ? -35.211 3.236 14.393 1.00 66.56 302 SER A C 1
ATOM 2517 O O . SER A 1 302 ? -35.967 3.173 13.412 1.00 66.56 302 SER A O 1
ATOM 2519 N N . GLU A 1 303 ? -33.906 2.989 14.291 1.00 62.88 303 GLU A N 1
ATOM 2520 C CA . GLU A 1 303 ? -33.233 2.764 13.014 1.00 62.88 303 GLU A CA 1
ATOM 2521 C C . GLU A 1 303 ? -33.530 1.374 12.426 1.00 62.88 303 GLU A C 1
ATOM 2523 O O . GLU A 1 303 ? -33.800 1.262 11.225 1.00 62.88 303 GLU A O 1
ATOM 2528 N N . ILE A 1 304 ? -33.639 0.326 13.253 1.00 58.28 304 ILE A N 1
ATOM 2529 C CA . ILE A 1 304 ? -34.128 -1.002 12.828 1.00 58.28 304 ILE A CA 1
ATOM 2530 C C . ILE A 1 304 ? -35.526 -0.885 12.212 1.00 58.28 304 ILE A C 1
ATOM 2532 O O . ILE A 1 304 ? -35.809 -1.468 11.160 1.00 58.28 304 ILE A O 1
ATOM 2536 N N . ASN A 1 305 ? -36.413 -0.097 12.820 1.00 68.81 305 ASN A N 1
ATOM 2537 C CA . ASN A 1 305 ? -37.766 0.093 12.303 1.00 68.81 305 ASN A CA 1
ATOM 2538 C C . ASN A 1 305 ? -37.799 0.894 10.991 1.00 68.81 305 ASN A C 1
ATOM 2540 O O . ASN A 1 305 ? -38.608 0.579 10.108 1.00 68.81 305 ASN A O 1
ATOM 2544 N N . LYS A 1 306 ? -36.915 1.885 10.807 1.00 69.19 306 LYS A N 1
ATOM 2545 C CA . LYS A 1 306 ? -36.749 2.567 9.508 1.00 69.19 306 LYS A CA 1
ATOM 2546 C C . LYS A 1 306 ? -36.218 1.609 8.439 1.00 69.19 306 LYS A C 1
ATOM 2548 O O . LYS A 1 306 ? -36.745 1.582 7.325 1.00 69.19 306 LYS A O 1
ATOM 2553 N N . ARG A 1 307 ? -35.247 0.763 8.785 1.00 60.03 307 ARG A N 1
ATOM 2554 C CA . ARG A 1 307 ? -34.642 -0.221 7.874 1.00 60.03 307 ARG A CA 1
ATOM 2555 C C . ARG A 1 307 ? -35.622 -1.326 7.470 1.00 60.03 307 ARG A C 1
ATOM 2557 O O . ARG A 1 307 ? -35.742 -1.618 6.282 1.00 60.03 307 ARG A O 1
ATOM 2564 N N . ARG A 1 308 ? -36.425 -1.857 8.402 1.00 66.94 308 ARG A N 1
ATOM 2565 C CA . ARG A 1 308 ? -37.519 -2.807 8.097 1.00 66.94 308 ARG A CA 1
ATOM 2566 C C . ARG A 1 308 ? -38.523 -2.225 7.097 1.00 66.94 308 ARG A C 1
ATOM 2568 O O . ARG A 1 308 ? -38.978 -2.939 6.205 1.00 66.94 308 ARG A O 1
ATOM 2575 N N . LYS A 1 309 ? -38.845 -0.929 7.197 1.00 71.56 309 LYS A N 1
ATOM 2576 C CA . LYS A 1 309 ? -39.697 -0.248 6.204 1.00 71.56 309 LYS A CA 1
ATOM 2577 C C . LYS A 1 309 ? -39.034 -0.188 4.830 1.00 71.56 309 LYS A C 1
ATOM 2579 O O . LYS A 1 309 ? -39.675 -0.559 3.853 1.00 71.56 309 LYS A O 1
ATOM 2584 N N . LYS A 1 310 ? -37.755 0.188 4.761 1.00 67.75 310 LYS A N 1
ATOM 2585 C CA . LYS A 1 310 ? -37.029 0.296 3.488 1.00 67.75 310 LYS A CA 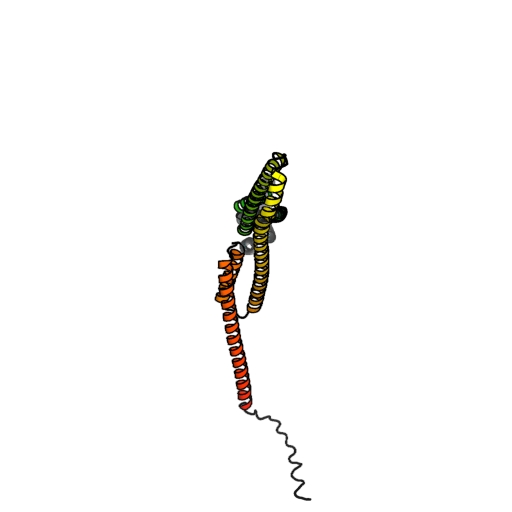1
ATOM 2586 C C . LYS A 1 310 ? -36.836 -1.058 2.792 1.00 67.75 310 LYS A C 1
ATOM 2588 O O . LYS A 1 310 ? -37.007 -1.151 1.582 1.00 67.75 310 LYS A O 1
ATOM 2593 N N . ILE A 1 311 ? -36.585 -2.128 3.550 1.00 67.19 311 ILE A N 1
ATOM 2594 C CA . ILE A 1 311 ? -36.550 -3.503 3.018 1.00 67.19 311 ILE A CA 1
ATOM 2595 C C . ILE A 1 311 ? -37.906 -3.886 2.417 1.00 67.19 311 ILE A C 1
ATOM 2597 O O . ILE A 1 311 ? -37.958 -4.418 1.309 1.00 67.19 311 ILE A O 1
ATOM 2601 N N . ASN A 1 312 ? -39.008 -3.588 3.107 1.00 70.44 312 ASN A N 1
ATOM 2602 C CA . ASN A 1 312 ? -40.345 -3.869 2.585 1.00 70.44 312 ASN A CA 1
ATOM 2603 C C . ASN A 1 312 ? -40.643 -3.065 1.306 1.00 70.44 312 ASN A C 1
ATOM 2605 O O . ASN A 1 312 ? -41.199 -3.619 0.358 1.00 70.44 312 ASN A O 1
ATOM 2609 N N . GLU A 1 313 ? -40.230 -1.796 1.240 1.00 70.19 313 GLU A N 1
ATOM 2610 C CA . GLU A 1 313 ? -40.361 -0.957 0.039 1.00 70.19 313 GLU A CA 1
ATOM 2611 C C . GLU A 1 313 ? -39.586 -1.544 -1.151 1.00 70.19 313 GLU A C 1
ATOM 2613 O O . GLU A 1 313 ? -40.160 -1.742 -2.227 1.00 70.19 313 GLU A O 1
ATOM 2618 N N . LEU A 1 314 ? -38.323 -1.927 -0.945 1.00 63.47 314 LEU A N 1
ATOM 2619 C CA . LEU A 1 314 ? -37.489 -2.551 -1.978 1.00 63.47 314 LEU A CA 1
ATOM 2620 C C . LEU A 1 314 ? -38.051 -3.907 -2.432 1.00 63.47 314 LEU A C 1
ATOM 2622 O O . LEU A 1 314 ? -38.069 -4.210 -3.629 1.00 63.47 314 LEU A O 1
ATOM 2626 N N . GLN A 1 315 ? -38.576 -4.721 -1.512 1.00 66.12 315 GLN A N 1
ATOM 2627 C CA . GLN A 1 315 ? -39.244 -5.983 -1.850 1.00 66.12 315 GLN A CA 1
ATOM 2628 C C . GLN A 1 315 ? -40.509 -5.758 -2.693 1.00 66.12 315 GLN A C 1
ATOM 2630 O O . GLN A 1 315 ? -40.762 -6.502 -3.651 1.00 66.12 315 GLN A O 1
ATOM 2635 N N . GLU A 1 316 ? -41.296 -4.723 -2.394 1.00 71.25 316 GLU A N 1
ATOM 2636 C CA . GLU A 1 316 ? -42.452 -4.348 -3.209 1.00 71.25 316 GLU A CA 1
ATOM 2637 C C . GLU A 1 316 ? -42.053 -3.872 -4.610 1.00 71.25 316 GLU A C 1
ATOM 2639 O O . GLU A 1 316 ? -42.722 -4.214 -5.595 1.00 71.25 316 GLU A O 1
ATOM 2644 N N . GLU A 1 317 ? -40.971 -3.109 -4.737 1.00 67.00 317 GLU A N 1
ATOM 2645 C CA . GLU A 1 317 ? -40.459 -2.664 -6.034 1.00 67.00 317 GLU A CA 1
ATOM 2646 C C . GLU A 1 317 ? -39.903 -3.819 -6.865 1.00 67.00 317 GLU A C 1
ATOM 2648 O O . GLU A 1 317 ? -40.273 -3.956 -8.041 1.00 67.00 317 GLU A O 1
ATOM 2653 N N . ARG A 1 318 ? -39.154 -4.743 -6.249 1.00 65.75 318 ARG A N 1
ATOM 2654 C CA . ARG A 1 318 ? -38.723 -6.001 -6.885 1.00 65.75 318 ARG A CA 1
ATOM 2655 C C . ARG A 1 318 ? -39.922 -6.779 -7.424 1.00 65.75 318 ARG A C 1
ATOM 2657 O O . ARG A 1 318 ? -39.925 -7.183 -8.591 1.00 65.75 318 ARG A O 1
ATOM 2664 N N . LYS A 1 319 ? -40.989 -6.913 -6.629 1.00 71.81 319 LYS A N 1
ATOM 2665 C CA . LYS A 1 319 ? -42.232 -7.588 -7.040 1.00 71.81 319 LYS A CA 1
ATOM 2666 C C . LYS A 1 319 ? -42.905 -6.883 -8.224 1.00 71.81 319 LYS A C 1
ATOM 2668 O O . LYS A 1 319 ? -43.308 -7.539 -9.188 1.00 71.81 319 LYS A O 1
ATOM 2673 N N . LYS A 1 320 ? -42.960 -5.544 -8.223 1.00 71.75 320 LYS A N 1
ATOM 2674 C CA . LYS A 1 320 ? -43.482 -4.745 -9.352 1.00 71.75 320 LYS A CA 1
ATOM 2675 C C . LYS A 1 320 ? -42.652 -4.949 -10.626 1.00 71.75 320 LYS A C 1
ATOM 2677 O O . LYS A 1 320 ? -43.222 -5.045 -11.721 1.00 71.75 320 LYS A O 1
ATOM 2682 N N . ILE A 1 321 ? -41.326 -5.026 -10.519 1.00 67.25 321 ILE A N 1
ATOM 2683 C CA . ILE A 1 321 ? -40.417 -5.270 -11.651 1.00 67.25 321 ILE A CA 1
ATOM 2684 C C . ILE A 1 321 ? -40.587 -6.697 -12.187 1.00 67.25 321 ILE A C 1
ATOM 2686 O O . ILE A 1 321 ? -40.682 -6.897 -13.406 1.00 67.25 321 ILE A O 1
ATOM 2690 N N . GLU A 1 322 ? -40.696 -7.692 -11.310 1.00 69.19 322 GLU A N 1
ATOM 2691 C CA . GLU A 1 322 ? -40.897 -9.090 -11.695 1.00 69.19 322 GLU A CA 1
ATOM 2692 C C . GLU A 1 322 ? -42.242 -9.291 -12.415 1.00 69.19 322 GLU A C 1
ATOM 2694 O O . GLU A 1 322 ? -42.307 -9.932 -13.474 1.00 69.19 322 GLU A O 1
ATOM 2699 N N . ASP A 1 323 ? -43.305 -8.646 -11.931 1.00 72.75 323 ASP A N 1
ATOM 2700 C CA . ASP A 1 323 ? -44.619 -8.641 -12.575 1.00 72.75 323 ASP A CA 1
ATOM 2701 C C . ASP A 1 323 ? -44.593 -7.942 -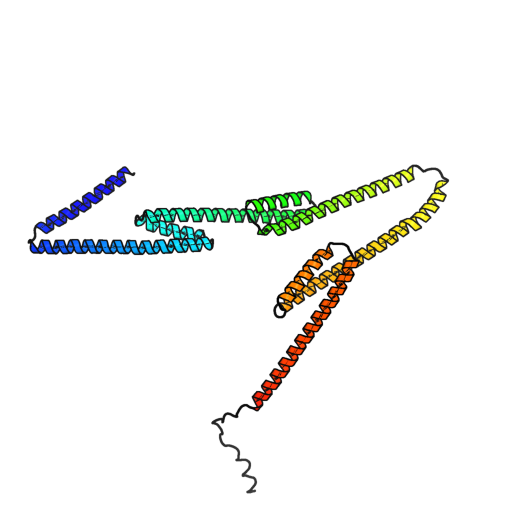13.943 1.00 72.75 323 ASP A C 1
ATOM 2703 O O . ASP A 1 323 ? -45.191 -8.430 -14.915 1.00 72.75 323 ASP A O 1
ATOM 2707 N N . LYS A 1 324 ? -43.846 -6.837 -14.081 1.00 71.31 324 LYS A N 1
ATOM 2708 C CA . LYS A 1 324 ? -43.603 -6.186 -15.382 1.00 71.31 324 LYS A CA 1
ATOM 2709 C C . LYS A 1 324 ? -42.856 -7.126 -16.340 1.00 71.31 324 LYS A C 1
ATOM 2711 O O . LYS A 1 324 ? -43.282 -7.265 -17.495 1.00 71.31 324 LYS A O 1
ATOM 2716 N N . LYS A 1 325 ? -41.814 -7.835 -15.884 1.00 71.19 325 LYS A N 1
ATOM 2717 C CA . LYS A 1 325 ? -41.070 -8.830 -16.686 1.00 71.19 325 LYS A CA 1
ATOM 2718 C C . LYS A 1 325 ? -41.965 -10.004 -17.107 1.00 71.19 325 LYS A C 1
ATOM 2720 O O . LYS A 1 325 ? -41.949 -10.392 -18.283 1.00 71.19 325 LYS A O 1
ATOM 2725 N N . LYS A 1 326 ? -42.816 -10.529 -16.215 1.00 73.25 326 LYS A N 1
ATOM 2726 C CA . LYS A 1 326 ? -43.816 -11.573 -16.531 1.00 73.25 326 LYS A CA 1
ATOM 2727 C C . LYS A 1 326 ? -44.819 -11.093 -17.585 1.00 73.25 326 LYS A C 1
ATOM 2729 O O . LYS A 1 326 ? -45.044 -11.787 -18.584 1.00 73.25 326 LYS A O 1
ATOM 2734 N N . ARG A 1 327 ? -45.350 -9.870 -17.453 1.00 69.62 327 ARG A N 1
ATOM 2735 C CA . ARG A 1 327 ? -46.256 -9.250 -18.444 1.00 69.62 327 ARG A CA 1
ATOM 2736 C C . ARG A 1 327 ? -45.582 -9.046 -19.805 1.00 69.62 327 ARG A C 1
ATOM 2738 O O . ARG A 1 327 ? -46.201 -9.317 -20.837 1.00 69.62 327 ARG A O 1
ATOM 2745 N N . GLN A 1 328 ? -44.314 -8.634 -19.845 1.00 67.81 328 GLN A N 1
ATOM 2746 C CA . GLN A 1 328 ? -43.560 -8.502 -21.099 1.00 67.81 328 GLN A CA 1
ATOM 2747 C C . GLN A 1 328 ? -43.274 -9.859 -21.763 1.00 67.81 328 GLN A C 1
ATOM 2749 O O . GLN A 1 328 ? -43.463 -9.993 -22.977 1.00 67.81 328 GLN A O 1
ATOM 2754 N N . LYS A 1 329 ? -42.899 -10.894 -20.995 1.00 65.56 329 LYS A N 1
ATOM 2755 C CA . LYS A 1 329 ? -42.747 -12.271 -21.508 1.00 65.56 329 LYS A CA 1
ATOM 2756 C C . LYS A 1 329 ? -44.069 -12.797 -22.088 1.00 65.56 329 LYS A C 1
ATOM 2758 O O . LYS A 1 329 ? -44.070 -13.392 -23.170 1.00 65.56 329 LYS A O 1
ATOM 2763 N N . ALA A 1 330 ? -45.203 -12.510 -21.444 1.00 65.06 330 ALA A N 1
ATOM 2764 C CA . ALA A 1 330 ? -46.530 -12.860 -21.955 1.00 65.06 330 ALA A CA 1
ATOM 2765 C C . ALA A 1 330 ? -46.884 -12.113 -23.259 1.00 65.06 330 ALA A C 1
ATOM 2767 O O . ALA A 1 330 ? -47.371 -12.733 -24.209 1.00 65.06 330 ALA A O 1
ATOM 2768 N N . LYS A 1 331 ? -46.577 -10.810 -23.364 1.00 63.66 331 LYS A N 1
ATOM 2769 C CA . LYS A 1 331 ? -46.752 -10.029 -24.606 1.00 63.66 331 LYS A CA 1
ATOM 2770 C C . LYS A 1 331 ? -45.868 -10.556 -25.748 1.00 63.66 331 LYS A C 1
ATOM 2772 O O . LYS A 1 331 ? -46.371 -10.730 -26.856 1.00 63.66 331 LYS A O 1
ATOM 2777 N N . LYS A 1 332 ? -44.601 -10.911 -25.483 1.00 60.62 332 LYS A N 1
ATOM 2778 C CA . LYS A 1 332 ? -43.689 -11.540 -26.468 1.00 60.62 332 LYS A CA 1
ATOM 2779 C C . LYS A 1 332 ? -44.181 -12.921 -26.938 1.00 60.62 332 LYS A C 1
ATOM 2781 O O . LYS A 1 332 ? -44.029 -13.256 -28.113 1.00 60.62 332 LYS A O 1
ATOM 2786 N N . LYS A 1 333 ? -44.816 -13.719 -26.066 1.00 60.06 333 LYS A N 1
ATOM 2787 C CA . LYS A 1 333 ? -45.476 -14.981 -26.465 1.00 60.06 333 LYS A CA 1
ATOM 2788 C C . LYS A 1 333 ? -46.687 -14.730 -27.378 1.00 60.06 333 LYS A C 1
ATOM 2790 O O . LYS A 1 333 ? -46.804 -15.405 -28.400 1.00 60.06 333 LYS A O 1
ATOM 2795 N N . LYS A 1 334 ? -47.531 -13.731 -27.075 1.00 58.38 334 LYS A N 1
ATOM 2796 C CA . LYS A 1 334 ? -48.691 -13.349 -27.912 1.00 58.38 334 LYS A CA 1
ATOM 2797 C C . LYS A 1 334 ? -48.289 -12.782 -29.285 1.00 58.38 334 LYS A C 1
ATOM 2799 O O . LYS A 1 334 ? -48.953 -13.056 -30.281 1.00 58.38 334 LYS A O 1
ATOM 2804 N N . THR A 1 335 ? -47.183 -12.042 -29.385 1.00 55.69 335 THR A N 1
ATOM 2805 C CA . THR A 1 335 ? -46.688 -11.537 -30.681 1.00 55.69 335 THR A CA 1
ATOM 2806 C C . THR A 1 335 ? -45.993 -12.618 -31.513 1.00 55.69 335 THR A C 1
ATOM 2808 O O . THR A 1 335 ? -46.138 -12.619 -32.737 1.00 55.69 335 THR A O 1
ATOM 2811 N N . LYS A 1 336 ? -45.312 -13.596 -30.890 1.00 56.62 336 LYS A N 1
ATOM 2812 C CA . LYS A 1 336 ? -44.782 -14.785 -31.592 1.00 56.62 336 LYS A CA 1
ATOM 2813 C C . LYS A 1 336 ? -45.897 -15.663 -32.178 1.00 56.62 336 LYS A C 1
ATOM 2815 O O . LYS A 1 336 ? -45.752 -16.136 -33.307 1.00 56.62 336 LYS A O 1
ATOM 2820 N N . THR A 1 337 ? -47.018 -15.853 -31.477 1.00 52.81 337 THR A N 1
ATOM 2821 C CA . THR A 1 337 ? -48.178 -16.588 -32.022 1.00 52.81 337 THR A CA 1
ATOM 2822 C C . THR A 1 337 ? -48.891 -15.809 -33.130 1.00 52.81 337 THR A C 1
ATOM 2824 O O . THR A 1 337 ? -49.268 -16.409 -34.137 1.00 52.81 337 THR A O 1
ATOM 2827 N N . TYR A 1 338 ? -48.990 -14.480 -33.024 1.00 51.19 338 TYR A N 1
ATOM 2828 C CA . TYR A 1 338 ? -49.561 -13.638 -34.084 1.00 51.19 338 TYR A CA 1
ATOM 2829 C C . TYR A 1 338 ? -48.686 -13.606 -35.355 1.00 51.19 338 TYR A C 1
ATOM 2831 O O . TYR A 1 338 ? -49.201 -13.755 -36.462 1.00 51.19 338 TYR A O 1
ATOM 2839 N N . LYS A 1 339 ? -47.351 -13.527 -35.221 1.00 52.56 339 LYS A N 1
ATOM 2840 C CA . LYS A 1 339 ? -46.412 -13.609 -36.360 1.00 52.56 339 LYS A CA 1
ATOM 2841 C C . LYS A 1 339 ? -46.366 -14.998 -37.011 1.00 52.56 339 LYS A C 1
ATOM 2843 O O . LYS A 1 339 ? -46.167 -15.082 -38.218 1.00 52.56 339 LYS A O 1
ATOM 2848 N N . ARG A 1 340 ? -46.598 -16.087 -36.261 1.00 52.22 340 ARG A N 1
ATOM 2849 C CA . ARG A 1 340 ? -46.766 -17.435 -36.845 1.00 52.22 340 ARG A CA 1
ATOM 2850 C C . ARG A 1 340 ? -48.035 -17.553 -37.695 1.00 52.22 340 ARG A C 1
ATOM 2852 O O . ARG A 1 340 ? -47.993 -18.232 -38.713 1.00 52.22 340 ARG A O 1
ATOM 2859 N N . ARG A 1 341 ? -49.123 -16.867 -37.327 1.00 53.03 341 ARG A N 1
ATOM 2860 C CA . ARG A 1 341 ? -50.388 -16.876 -38.086 1.00 53.03 341 ARG A CA 1
ATOM 2861 C C . ARG A 1 341 ? -50.368 -16.031 -39.368 1.00 53.03 341 ARG A C 1
ATOM 2863 O O . ARG A 1 341 ? -51.228 -16.235 -40.211 1.00 53.03 341 ARG A O 1
ATOM 2870 N N . LYS A 1 342 ? -49.403 -15.116 -39.536 1.00 52.28 342 LYS A N 1
ATOM 2871 C CA . LYS A 1 342 ? -49.278 -14.246 -40.726 1.00 52.28 342 LYS A CA 1
ATOM 2872 C C . LYS A 1 342 ? -48.046 -14.519 -41.601 1.00 52.28 342 LYS A C 1
ATOM 2874 O O . LYS A 1 342 ? -47.694 -13.680 -42.425 1.00 52.28 342 LYS A O 1
ATOM 2879 N N . ARG A 1 343 ? -47.371 -15.667 -41.456 1.00 51.28 343 ARG A N 1
ATOM 2880 C CA . ARG A 1 343 ? -46.355 -16.064 -42.446 1.00 51.28 343 ARG A CA 1
ATOM 2881 C C . ARG A 1 343 ? -47.062 -16.389 -43.770 1.00 51.28 343 ARG A C 1
ATOM 2883 O O . ARG A 1 343 ? -47.921 -17.269 -43.756 1.00 51.28 343 ARG A O 1
ATOM 2890 N N . PRO A 1 344 ? -46.723 -15.737 -44.896 1.00 54.81 344 PRO A N 1
ATOM 2891 C CA . PRO A 1 344 ? -47.215 -16.175 -46.192 1.00 54.81 344 PRO A CA 1
ATOM 2892 C C . PRO A 1 344 ? -46.678 -17.586 -46.443 1.00 54.81 344 PRO A C 1
ATOM 2894 O O . PRO A 1 344 ? -45.482 -17.840 -46.275 1.00 54.81 344 PRO A O 1
ATOM 2897 N N . LEU A 1 345 ? -47.569 -18.517 -46.786 1.00 57.00 345 LEU A N 1
ATOM 2898 C CA . LEU A 1 345 ? -47.191 -19.864 -47.200 1.00 57.00 345 LEU A CA 1
ATOM 2899 C C . LEU A 1 345 ? -46.292 -19.729 -48.436 1.00 57.00 345 LEU A C 1
ATOM 2901 O O . LEU A 1 345 ? -46.771 -19.436 -49.530 1.00 57.00 345 LEU A O 1
ATOM 2905 N N . LYS A 1 346 ? -44.976 -19.900 -48.263 1.00 53.31 346 LYS A N 1
ATOM 2906 C CA . LYS A 1 346 ? -44.066 -20.080 -49.394 1.00 53.31 346 LYS A CA 1
ATOM 2907 C C . LYS A 1 346 ? -44.551 -21.316 -50.152 1.00 53.31 346 LYS A C 1
ATOM 2909 O O . LYS A 1 346 ? -44.636 -22.395 -49.568 1.00 53.31 346 LYS A O 1
ATOM 2914 N N . LYS A 1 347 ? -44.907 -21.141 -51.427 1.00 56.41 347 LYS A N 1
ATOM 2915 C CA . LYS A 1 347 ? -45.252 -22.236 -52.338 1.00 56.41 347 LYS A CA 1
ATOM 2916 C C . LYS A 1 347 ? -44.056 -23.192 -52.395 1.00 56.41 347 LYS A C 1
ATOM 2918 O O . LYS A 1 347 ? -43.000 -22.829 -52.902 1.00 56.41 347 LYS A O 1
ATOM 2923 N N . SER A 1 348 ? -44.212 -24.375 -51.807 1.00 46.62 348 SER A N 1
ATOM 2924 C CA . SER A 1 348 ? -43.283 -25.492 -51.982 1.00 46.62 348 SER A CA 1
ATOM 2925 C C . SER A 1 348 ? -43.346 -25.951 -53.445 1.00 46.62 348 SER A C 1
ATOM 2927 O O . SER A 1 348 ? -44.458 -26.139 -53.943 1.00 46.62 348 SER A O 1
ATOM 2929 N N . PRO A 1 349 ? -42.211 -26.159 -54.138 1.00 51.28 349 PRO A N 1
ATOM 2930 C CA . PRO A 1 349 ? -42.202 -26.685 -55.501 1.00 51.28 349 PRO A CA 1
ATOM 2931 C C . PRO A 1 349 ? -42.444 -28.204 -55.558 1.00 51.28 349 PRO A C 1
ATOM 2933 O O . PRO A 1 349 ? -42.492 -28.774 -56.640 1.00 51.28 349 PRO A O 1
ATOM 2936 N N . TYR A 1 350 ? -42.667 -28.862 -54.418 1.00 55.06 350 TYR A N 1
ATOM 2937 C CA . TYR A 1 350 ? -43.051 -30.270 -54.344 1.00 55.06 350 TYR A CA 1
ATOM 2938 C C . TYR A 1 350 ? -44.499 -30.390 -53.873 1.00 55.06 350 TYR A C 1
ATOM 2940 O O . TYR A 1 350 ? -44.783 -30.844 -52.767 1.00 55.06 350 TYR A O 1
ATOM 2948 N N . PHE A 1 351 ? -45.431 -29.950 -54.718 1.00 46.94 351 PHE A N 1
ATOM 2949 C CA . PHE A 1 351 ? -46.815 -30.416 -54.660 1.00 46.94 351 PHE A CA 1
ATOM 2950 C C . PHE A 1 351 ? -46.927 -31.614 -55.607 1.00 46.94 351 PHE A C 1
ATOM 2952 O O . PHE A 1 351 ? -47.502 -31.536 -56.692 1.00 46.94 351 PHE A O 1
ATOM 2959 N N . SER A 1 352 ? -46.267 -32.712 -55.235 1.00 48.31 352 SER A N 1
ATOM 2960 C CA . SER A 1 352 ? -46.425 -33.982 -55.926 1.00 48.31 352 SER A CA 1
ATOM 2961 C C . SER A 1 352 ? -47.844 -34.488 -55.678 1.00 48.31 352 SER A C 1
ATOM 2963 O O . SER A 1 352 ? -48.290 -34.728 -54.558 1.00 48.31 352 SER A O 1
ATOM 2965 N N . TYR A 1 353 ? -48.572 -34.600 -56.780 1.00 50.25 353 TYR A N 1
ATOM 2966 C CA . TYR A 1 353 ? -49.825 -35.318 -56.900 1.00 50.25 353 TYR A CA 1
ATOM 2967 C C . TYR A 1 353 ? -49.732 -36.712 -56.261 1.00 50.25 353 TYR A C 1
ATOM 2969 O O . TYR A 1 353 ? -48.997 -37.557 -56.762 1.00 50.25 353 TYR A O 1
ATOM 2977 N N . ALA A 1 354 ? -50.513 -36.950 -55.202 1.00 42.94 354 ALA A N 1
ATOM 2978 C CA . ALA A 1 354 ? -51.297 -38.165 -54.913 1.00 42.94 354 ALA A CA 1
ATOM 2979 C C . ALA A 1 354 ? -51.525 -38.295 -53.390 1.00 42.94 354 ALA A C 1
ATOM 2981 O O . ALA A 1 354 ? -50.561 -38.185 -52.638 1.00 42.94 354 ALA A O 1
ATOM 2982 N N . PRO A 1 355 ? -52.762 -38.570 -52.912 1.00 49.69 355 PRO A N 1
ATOM 2983 C CA . PRO A 1 355 ? -53.755 -39.397 -53.591 1.00 49.69 355 PRO A CA 1
ATOM 2984 C C . PRO A 1 355 ? -55.174 -38.786 -53.630 1.00 49.69 355 PRO A C 1
ATOM 2986 O O . PRO A 1 355 ? -55.995 -39.030 -52.751 1.00 49.69 355 PRO A O 1
ATOM 2989 N N . LEU A 1 356 ? -55.538 -38.192 -54.772 1.00 52.66 356 LEU A N 1
ATOM 2990 C CA . LEU A 1 356 ? -56.922 -38.214 -55.290 1.00 52.66 356 LEU A CA 1
ATOM 2991 C C . LEU A 1 356 ? -57.316 -39.608 -55.840 1.00 52.66 356 LEU A C 1
ATOM 2993 O O . LEU A 1 356 ? -58.376 -39.793 -56.425 1.00 52.66 356 LEU A O 1
ATOM 2997 N N . ARG A 1 357 ? -56.487 -40.637 -55.604 1.00 53.50 357 ARG A N 1
ATOM 2998 C CA . ARG A 1 357 ? -56.734 -42.033 -56.001 1.00 53.50 357 ARG A CA 1
ATOM 2999 C C . ARG A 1 357 ? -57.619 -42.837 -55.038 1.00 53.50 357 ARG A C 1
ATOM 3001 O O . ARG A 1 357 ? -57.852 -44.012 -55.298 1.00 53.50 357 ARG A O 1
ATOM 3008 N N . ARG A 1 358 ? -58.120 -42.242 -53.947 1.00 52.81 358 ARG A N 1
ATOM 3009 C CA . ARG A 1 358 ? -59.077 -42.904 -53.031 1.00 52.81 358 ARG A CA 1
ATOM 3010 C C . ARG A 1 358 ? -60.515 -42.377 -53.109 1.00 52.81 358 ARG A C 1
ATOM 3012 O O . ARG A 1 358 ? -61.371 -42.934 -52.437 1.00 52.81 358 ARG A O 1
ATOM 3019 N N . LEU A 1 359 ? -60.796 -41.377 -53.951 1.00 49.28 359 LEU A N 1
ATOM 3020 C CA . LEU A 1 359 ? -62.156 -40.846 -54.139 1.00 49.28 359 LEU A CA 1
ATOM 3021 C C . LEU A 1 359 ? -62.814 -41.260 -55.469 1.00 49.28 359 LEU A C 1
ATOM 3023 O O . LEU A 1 359 ? -64.030 -41.312 -55.533 1.00 49.28 359 LEU A O 1
ATOM 3027 N N . MET A 1 360 ? -62.049 -41.700 -56.474 1.00 51.62 360 MET A N 1
ATOM 3028 C CA . MET A 1 360 ? -62.581 -42.183 -57.769 1.00 51.62 360 MET A CA 1
ATOM 3029 C C . MET A 1 360 ? -62.768 -43.716 -57.831 1.00 51.62 360 MET A C 1
ATOM 3031 O O . MET A 1 360 ? -62.702 -44.317 -58.897 1.00 51.62 360 MET A O 1
ATOM 3035 N N . LYS A 1 361 ? -62.956 -44.381 -56.682 1.00 54.97 361 LYS A N 1
ATOM 3036 C CA . LYS A 1 361 ? -63.337 -45.811 -56.596 1.00 54.97 361 LYS A CA 1
ATOM 3037 C C . LYS A 1 361 ? -64.623 -46.036 -55.786 1.00 54.97 361 LYS A C 1
ATOM 3039 O O . LYS A 1 361 ? -64.844 -47.123 -55.269 1.00 54.97 361 LYS A O 1
ATOM 3044 N N . ARG A 1 362 ? -65.458 -45.001 -55.656 1.00 55.47 362 ARG A N 1
ATOM 3045 C CA . ARG A 1 362 ? -66.796 -45.089 -55.046 1.00 55.47 362 ARG A CA 1
ATOM 3046 C C . ARG A 1 362 ? -67.936 -44.660 -55.976 1.00 55.47 362 ARG A C 1
ATOM 3048 O O . ARG A 1 362 ? -69.057 -44.544 -55.514 1.00 55.47 362 ARG A O 1
ATOM 3055 N N . GLU A 1 363 ? -67.667 -44.491 -57.271 1.00 51.50 363 GLU A N 1
ATOM 3056 C CA . GLU A 1 363 ? -68.711 -44.233 -58.281 1.00 51.50 363 GLU A CA 1
ATOM 3057 C C . GLU A 1 363 ? -68.740 -45.273 -59.420 1.00 51.50 363 GLU A C 1
ATOM 3059 O O . GLU A 1 363 ? -69.380 -45.057 -60.441 1.00 51.50 363 GLU A O 1
ATOM 3064 N N . GLN A 1 364 ? -68.087 -46.432 -59.250 1.00 51.59 364 GLN A N 1
ATOM 3065 C CA . GLN A 1 364 ? -68.237 -47.592 -60.151 1.00 51.59 364 GLN A CA 1
ATOM 3066 C C . GLN A 1 364 ? -68.250 -48.939 -59.396 1.00 51.59 364 GLN A C 1
ATOM 3068 O O . GLN A 1 364 ? -67.696 -49.927 -59.876 1.00 51.59 364 GLN A O 1
ATOM 3073 N N . ALA A 1 365 ? -68.854 -48.984 -58.205 1.00 45.06 365 ALA A N 1
ATOM 3074 C CA . ALA A 1 365 ? -69.178 -50.229 -57.502 1.00 45.06 365 ALA A CA 1
ATOM 3075 C C . ALA A 1 365 ? -70.538 -50.105 -56.820 1.00 45.06 365 ALA A C 1
ATOM 3077 O O . ALA A 1 365 ? -70.729 -49.071 -56.137 1.00 45.06 365 ALA A O 1
#

pLDDT: mean 70.58, std 16.24, range [40.0, 95.12]

Foldseek 3Di:
DVVVVVVVVVVVVVVVVVVVVVVLVVLVVDDPVSSVVVVVVVVVVVVVVVVVLVVVVVVLVVVLVVLVVVLVVCVVVLVLVVSLVSLVVNLVVCVVNVVVVSNVVSVVSNVVSVVSNVLVVVVVVLVVVLVVLLVVLVVVVVVLVLVSSLVSLVVSVVSCVVSVPCPCVVVSVVSNVSSVVSVVVVVVVVVVVVVVVVVVVVVVVVVVVDDDDPCVVVVVVVVVVCCVPVVVVVVVVVVVVVVVVVVLVVVVVVLVVVVVVLVVVVVVCVPPDDPVVVVVSVVVVVVSVVVNPDPDVVVVVVVVVVVVVVVVVVVVVVVVVVVVVVVVVVVVVVVVVVVVVPDPPDDDPPPDDDDVVVVVPPPPD